Protein AF-0000000084380629 (afdb_homodimer)

Organism: NCBI:txid1548547

InterPro domains:
  IPR000182 GNAT domain [PF00583] (35-128)
  IPR000182 GNAT domain [PS51186] (1-141)
  IPR016181 Acyl-CoA N-acyltransferase [SSF55729] (16-131)

Nearest PDB structures (foldseek):
  2q4v-assembly1_A  TM=7.756E-01  e=1.262E-08  Homo sapiens
  2b3v-assembly1_A  TM=7.654E-01  e=5.056E-08  Homo sapiens
  2q4v-assembly1_B  TM=6.861E-01  e=2.609E-09  Homo sapiens
  2b3u-assembly1_A  TM=7.387E-01  e=6.930E-08  Homo sapiens
  7mx2-assembly1_A  TM=7.470E-01  e=1.147E-05  Homo sapiens

Structure (mmCIF, N/CA/C/O backbone):
data_AF-0000000084380629-model_v1
#
loop_
_entity.id
_entity.type
_entity.pdbx_description
1 polymer 'N-acetyltransferase domain-containing protein'
#
loop_
_atom_site.group_PDB
_atom_site.id
_atom_site.type_symbol
_atom_site.label_atom_id
_atom_site.label_alt_id
_atom_site.label_comp_id
_atom_site.label_asym_id
_atom_site.label_entity_id
_atom_site.label_seq_id
_atom_site.pdbx_PDB_ins_code
_atom_site.Cartn_x
_atom_site.Cartn_y
_atom_site.Cartn_z
_atom_site.occupancy
_atom_site.B_iso_or_equiv
_atom_site.auth_seq_id
_atom_site.auth_comp_id
_atom_site.auth_asym_id
_atom_site.auth_atom_id
_atom_site.pdbx_PDB_model_num
ATOM 1 N N . MET A 1 1 ? 6 28.078 -0.242 1 87.06 1 MET A N 1
ATOM 2 C CA . MET A 1 1 ? 5.723 27.172 0.87 1 87.06 1 MET A CA 1
ATOM 3 C C . MET A 1 1 ? 6.809 26.109 0.997 1 87.06 1 MET A C 1
ATOM 5 O O . MET A 1 1 ? 7.223 25.516 -0 1 87.06 1 MET A O 1
ATOM 9 N N . GLN A 1 2 ? 7.328 26.016 2.154 1 94.19 2 GLN A N 1
ATOM 10 C CA . GLN A 1 2 ? 8.453 25.094 2.32 1 94.19 2 GLN A CA 1
ATOM 11 C C . GLN A 1 2 ? 8 23.781 2.943 1 94.19 2 GLN A C 1
ATOM 13 O O . GLN A 1 2 ? 7.324 23.766 3.971 1 94.19 2 GLN A O 1
ATOM 18 N N . VAL A 1 3 ? 8.344 22.688 2.295 1 98 3 VAL A N 1
ATOM 19 C CA . VAL A 1 3 ? 8.078 21.344 2.824 1 98 3 VAL A CA 1
ATOM 20 C C . VAL A 1 3 ? 9.305 20.844 3.576 1 98 3 VAL A C 1
ATOM 22 O O . VAL A 1 3 ? 10.43 20.953 3.086 1 98 3 VAL A O 1
ATOM 25 N N . ARG A 1 4 ? 9.062 20.328 4.758 1 98 4 ARG A N 1
ATOM 26 C CA . ARG A 1 4 ? 10.133 19.766 5.57 1 98 4 ARG A CA 1
ATOM 27 C C . ARG A 1 4 ? 9.852 18.312 5.918 1 98 4 ARG A C 1
ATOM 29 O O . ARG A 1 4 ? 8.688 17.906 6.004 1 98 4 ARG A O 1
ATOM 36 N N . ILE A 1 5 ? 10.961 17.547 6.074 1 98.19 5 ILE A N 1
ATOM 37 C CA . ILE A 1 5 ? 10.836 16.188 6.586 1 98.19 5 ILE A CA 1
ATOM 38 C C . ILE A 1 5 ? 10.992 16.188 8.102 1 98.19 5 ILE A C 1
ATOM 40 O O . ILE A 1 5 ? 11.898 16.828 8.641 1 98.19 5 ILE A O 1
ATOM 44 N N . ALA A 1 6 ? 10.047 15.586 8.773 1 98.56 6 ALA A N 1
ATOM 45 C CA . ALA A 1 6 ? 10.164 15.469 10.227 1 98.56 6 ALA A CA 1
ATOM 46 C C . ALA A 1 6 ? 11.266 14.492 10.617 1 98.56 6 ALA A C 1
ATOM 48 O O . ALA A 1 6 ? 11.133 13.289 10.414 1 98.56 6 ALA A O 1
ATOM 49 N N . GLU A 1 7 ? 12.273 14.969 11.242 1 97.56 7 GLU A N 1
ATOM 50 C CA . GLU A 1 7 ? 13.422 14.133 11.57 1 97.56 7 GLU A CA 1
ATOM 51 C C . GLU A 1 7 ? 13.531 13.898 13.078 1 97.56 7 GLU A C 1
ATOM 53 O O . GLU A 1 7 ? 13.867 12.805 13.516 1 97.56 7 GLU A O 1
ATOM 58 N N . THR A 1 8 ? 13.227 14.938 13.82 1 98.06 8 THR A N 1
ATOM 59 C CA . THR A 1 8 ? 13.367 14.828 15.266 1 98.06 8 THR A CA 1
ATOM 60 C C . THR A 1 8 ? 12.055 14.398 15.906 1 98.06 8 THR A C 1
ATOM 62 O O . THR A 1 8 ? 10.984 14.547 15.305 1 98.06 8 THR A O 1
ATOM 65 N N . ASP A 1 9 ? 12.211 13.938 17.172 1 98.25 9 ASP A N 1
ATOM 66 C CA . ASP A 1 9 ? 11.008 13.578 17.906 1 98.25 9 ASP A CA 1
ATOM 67 C C . ASP A 1 9 ? 10.062 14.766 18.031 1 98.25 9 ASP A C 1
ATOM 69 O O . ASP A 1 9 ? 8.844 14.609 17.922 1 98.25 9 ASP A O 1
ATOM 73 N N . ALA A 1 10 ? 10.641 15.891 18.25 1 98.06 10 ALA A N 1
ATOM 74 C CA . ALA A 1 10 ? 9.844 17.109 18.391 1 98.06 10 ALA A CA 1
ATOM 75 C C . ALA A 1 10 ? 9.109 17.438 17.094 1 98.06 10 ALA A C 1
ATOM 77 O O . ALA A 1 10 ? 7.934 17.828 17.125 1 98.06 10 ALA A O 1
ATOM 78 N N . GLU A 1 11 ? 9.789 17.312 15.984 1 98.31 11 GLU A N 1
ATOM 79 C CA . GLU A 1 11 ? 9.172 17.578 14.695 1 98.31 11 GLU A CA 1
ATOM 80 C C . GLU A 1 11 ? 8.062 16.562 14.391 1 98.31 11 GLU A C 1
ATOM 82 O O . GLU A 1 11 ? 7.027 16.922 13.828 1 98.31 11 GLU A O 1
ATOM 87 N N . ILE A 1 12 ? 8.312 15.328 14.734 1 98.75 12 ILE A N 1
ATOM 88 C CA . ILE A 1 12 ? 7.301 14.289 14.562 1 98.75 12 ILE A CA 1
ATOM 89 C C . ILE A 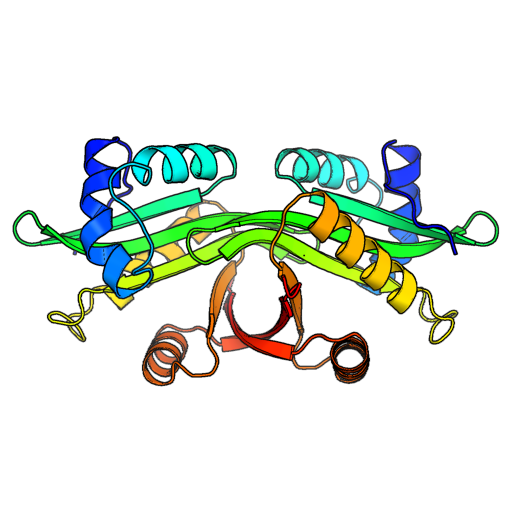1 12 ? 6.07 14.617 15.398 1 98.75 12 ILE A C 1
ATOM 91 O O . ILE A 1 12 ? 4.949 14.625 14.891 1 98.75 12 ILE A O 1
ATOM 95 N N . MET A 1 13 ? 6.27 14.945 16.656 1 98.62 13 MET A N 1
ATOM 96 C CA . MET A 1 13 ? 5.164 15.258 17.562 1 98.62 13 MET A CA 1
ATOM 97 C C . MET A 1 13 ? 4.375 16.453 17.062 1 98.62 13 MET A C 1
ATOM 99 O O . MET A 1 13 ? 3.148 16.5 17.188 1 98.62 13 MET A O 1
ATOM 103 N N . ALA A 1 14 ? 5.02 17.375 16.438 1 98.5 14 ALA A N 1
ATOM 104 C CA . ALA A 1 14 ? 4.383 18.609 15.961 1 98.5 14 ALA A CA 1
ATOM 105 C C . ALA A 1 14 ? 3.377 18.297 14.859 1 98.5 14 ALA A C 1
ATOM 107 O O . ALA A 1 14 ? 2.475 19.094 14.594 1 98.5 14 ALA A O 1
ATOM 108 N N . CYS A 1 15 ? 3.521 17.172 14.211 1 98.69 15 CYS A N 1
ATOM 109 C CA . CYS A 1 15 ? 2.641 16.797 13.109 1 98.69 15 CYS A CA 1
ATOM 110 C C . CYS A 1 15 ? 1.336 16.219 13.633 1 98.69 15 CYS A C 1
ATOM 112 O O . CYS A 1 15 ? 0.361 16.094 12.883 1 98.69 15 CYS A O 1
ATOM 114 N N . LEU A 1 16 ? 1.301 15.891 14.93 1 98.62 16 LEU A N 1
ATOM 115 C CA . LEU A 1 16 ? 0.212 15.094 15.477 1 98.62 16 LEU A CA 1
ATOM 116 C C . LEU A 1 16 ? -1.114 15.844 15.383 1 98.62 16 LEU A C 1
ATOM 118 O O . LEU A 1 16 ? -2.113 15.281 14.914 1 98.62 16 LEU A O 1
ATOM 122 N N . ASP A 1 17 ? -1.147 17.078 15.742 1 98 17 ASP A N 1
ATOM 123 C CA . ASP A 1 17 ? -2.398 17.828 15.789 1 98 17 ASP A CA 1
ATOM 124 C C . ASP A 1 17 ? -3.047 17.891 14.406 1 98 17 ASP A C 1
ATOM 126 O O . ASP A 1 17 ? -4.262 17.719 14.281 1 98 17 ASP A O 1
ATOM 130 N N . CYS A 1 18 ? -2.262 18.094 13.43 1 98.38 18 CYS A N 1
ATOM 131 C CA . CYS A 1 18 ? -2.787 18.141 12.07 1 98.38 18 CYS A CA 1
ATOM 132 C C . CYS A 1 18 ? -3.234 16.766 11.602 1 98.38 18 CYS A C 1
ATOM 134 O O . CYS A 1 18 ? -4.305 16.625 11.008 1 98.38 18 CYS A O 1
ATOM 136 N N . LEU A 1 19 ? -2.453 15.75 11.891 1 98.19 19 LEU A N 1
ATOM 137 C CA . LEU A 1 19 ? -2.762 14.383 11.477 1 98.19 19 LEU A CA 1
ATOM 138 C C . LEU A 1 19 ? -4.07 13.914 12.094 1 98.19 19 LEU A C 1
ATOM 140 O O . LEU A 1 19 ? -4.797 13.117 11.492 1 98.19 19 LEU A O 1
ATOM 144 N N . LYS A 1 20 ? -4.41 14.445 13.25 1 97.88 20 LYS A N 1
ATOM 145 C CA . LYS A 1 20 ? -5.59 14 13.984 1 97.88 20 LYS A CA 1
ATOM 146 C C . LYS A 1 20 ? -6.871 14.367 13.234 1 97.88 20 LYS A C 1
ATOM 148 O O . LYS A 1 20 ? -7.926 13.773 13.477 1 97.88 20 LYS A O 1
ATOM 153 N N . TYR A 1 21 ? -6.82 15.375 12.352 1 96 21 TYR A N 1
ATOM 154 C CA . TYR A 1 21 ? -7.98 15.672 11.516 1 96 21 TYR A CA 1
ATOM 155 C C . TYR A 1 21 ? -8.32 14.492 10.609 1 96 21 TYR A C 1
ATOM 157 O O . TYR A 1 21 ? -9.477 14.281 10.258 1 96 21 TYR A O 1
ATOM 165 N N . LEU A 1 22 ? -7.273 13.719 10.242 1 94.75 22 LEU A N 1
ATOM 166 C CA . LEU A 1 22 ? -7.422 12.57 9.367 1 94.75 22 LEU A CA 1
ATOM 167 C C . LEU A 1 22 ? -7.492 11.273 10.172 1 94.75 22 LEU A C 1
ATOM 169 O O . LEU A 1 22 ? -8.195 10.336 9.781 1 94.75 22 LEU A O 1
ATOM 173 N N . ARG A 1 23 ? -6.809 11.25 11.25 1 96.81 23 ARG A N 1
ATOM 174 C CA . ARG A 1 23 ? -6.664 10.094 12.133 1 96.81 23 ARG A CA 1
ATOM 175 C C . ARG A 1 23 ? -6.988 10.461 13.57 1 96.81 23 ARG A C 1
ATOM 177 O O . ARG A 1 23 ? -6.094 10.516 14.422 1 96.81 23 ARG A O 1
ATOM 184 N N . PRO A 1 24 ? -8.227 10.602 13.898 1 96.44 24 PRO A N 1
ATOM 185 C CA . PRO A 1 24 ? -8.609 11.109 15.219 1 96.44 24 PRO A CA 1
ATOM 186 C C . PRO A 1 24 ? -8.227 10.156 16.344 1 96.44 24 PRO A C 1
ATOM 188 O O . PRO A 1 24 ? -8.164 10.562 17.516 1 96.44 24 PRO A O 1
ATOM 191 N N . HIS A 1 25 ? -7.926 8.938 16.047 1 95.69 25 HIS A N 1
ATOM 192 C CA . HIS A 1 25 ? -7.668 7.93 17.078 1 95.69 25 HIS A CA 1
ATOM 193 C C . HIS A 1 25 ? -6.227 8.008 17.578 1 95.69 25 HIS A C 1
ATOM 195 O O . HIS A 1 25 ? -5.875 7.367 18.562 1 95.69 25 HIS A O 1
ATOM 201 N N . LEU A 1 26 ? -5.359 8.75 16.906 1 97.19 26 LEU A N 1
ATOM 202 C CA . LEU A 1 26 ? -3.959 8.828 17.297 1 97.19 26 LEU A CA 1
ATOM 203 C C . LEU A 1 26 ? -3.818 9.453 18.688 1 97.19 26 LEU A C 1
ATOM 205 O O . LEU A 1 26 ? -4.535 10.398 19.016 1 97.19 26 LEU A O 1
ATOM 209 N N . GLU A 1 27 ? -2.906 8.922 19.453 1 96.75 27 GLU A N 1
ATOM 210 C CA . GLU A 1 27 ? -2.666 9.383 20.812 1 96.75 27 GLU A CA 1
ATOM 211 C C . GLU A 1 27 ? -1.251 9.93 20.969 1 96.75 27 GLU A C 1
ATOM 213 O O . GLU A 1 27 ? -0.285 9.305 20.516 1 96.75 27 GLU A O 1
ATOM 218 N N . ALA A 1 28 ? -1.162 11.023 21.703 1 97.44 28 ALA A N 1
ATOM 219 C CA . ALA A 1 28 ? 0.115 11.703 21.906 1 97.44 28 ALA A CA 1
ATOM 220 C C . ALA A 1 28 ? 1.122 10.789 22.594 1 97.44 28 ALA A C 1
ATOM 222 O O . ALA A 1 28 ? 2.307 10.797 22.25 1 97.44 28 ALA A O 1
ATOM 223 N N . GLU A 1 29 ? 0.698 9.984 23.422 1 97.69 29 GLU A N 1
ATOM 224 C CA . GLU A 1 29 ? 1.556 9.164 24.266 1 97.69 29 GLU A CA 1
ATOM 225 C C . GLU A 1 29 ? 2.326 8.141 23.453 1 97.69 29 GLU A C 1
ATOM 227 O O . GLU A 1 29 ? 3.449 7.77 23.797 1 97.69 29 GLU A O 1
ATOM 232 N N . THR A 1 30 ? 1.805 7.73 22.344 1 97.25 30 THR A N 1
ATOM 233 C CA . THR A 1 30 ? 2.416 6.633 21.594 1 97.25 30 THR A CA 1
ATOM 234 C C . THR A 1 30 ? 2.824 7.086 20.203 1 97.25 30 THR A C 1
ATOM 236 O O . THR A 1 30 ? 3.51 6.355 19.469 1 97.25 30 THR A O 1
ATOM 239 N N . PHE A 1 31 ? 2.523 8.289 19.844 1 98.19 31 PHE A N 1
ATOM 240 C CA . PHE A 1 31 ? 2.613 8.75 18.469 1 98.19 31 PHE A CA 1
ATOM 241 C C . PHE A 1 31 ? 4.055 8.719 17.984 1 98.19 31 PHE A C 1
ATOM 243 O O . PHE A 1 31 ? 4.355 8.102 16.953 1 98.19 31 PHE A O 1
ATOM 250 N N . VAL A 1 32 ? 4.93 9.289 18.672 1 98.56 32 VAL A N 1
ATOM 251 C CA . VAL A 1 32 ? 6.32 9.391 18.25 1 98.56 32 VAL A CA 1
ATOM 252 C C . VAL A 1 32 ? 6.926 7.992 18.141 1 98.56 32 VAL A C 1
ATOM 254 O O . VAL A 1 32 ? 7.586 7.672 17.141 1 98.56 32 VAL A O 1
ATOM 257 N N . GLU A 1 33 ? 6.684 7.195 19.094 1 97.62 33 GLU A N 1
ATOM 258 C CA . GLU A 1 33 ? 7.184 5.824 19.062 1 97.62 33 GLU A CA 1
ATOM 259 C C . GLU A 1 33 ? 6.66 5.066 17.844 1 97.62 33 GLU A C 1
ATOM 261 O O . GLU A 1 33 ? 7.41 4.336 17.188 1 97.62 33 GLU A O 1
ATOM 266 N N . THR A 1 34 ? 5.402 5.223 17.609 1 96.94 34 THR A N 1
ATOM 267 C CA . THR A 1 34 ? 4.773 4.566 16.469 1 96.94 34 THR A CA 1
ATOM 268 C C . THR A 1 34 ? 5.43 5.008 15.156 1 96.94 34 THR A C 1
ATOM 270 O O . THR A 1 34 ? 5.793 4.172 14.328 1 96.94 34 THR A O 1
ATOM 273 N N . VAL A 1 35 ? 5.648 6.277 14.977 1 97.94 35 VAL A N 1
ATOM 274 C CA . VAL A 1 35 ? 6.238 6.82 13.758 1 97.94 35 VAL A CA 1
ATOM 275 C C . VAL A 1 35 ? 7.68 6.336 13.617 1 97.94 35 VAL A C 1
ATOM 277 O O . VAL A 1 35 ? 8.102 5.941 12.531 1 97.94 35 VAL A O 1
ATOM 280 N N . ARG A 1 36 ? 8.375 6.297 14.719 1 97.62 36 ARG A N 1
ATOM 281 C CA . ARG A 1 36 ? 9.75 5.824 14.688 1 97.62 36 ARG A CA 1
ATOM 282 C C . ARG A 1 36 ? 9.82 4.363 14.25 1 97.62 36 ARG A C 1
ATOM 284 O O . ARG A 1 36 ? 10.68 3.99 13.445 1 97.62 36 ARG A O 1
ATOM 291 N N . GLU A 1 37 ? 8.961 3.635 14.727 1 94.75 37 GLU A N 1
ATOM 292 C CA . GLU A 1 37 ? 8.898 2.236 14.32 1 94.75 37 GLU A CA 1
ATOM 293 C C . GLU A 1 37 ? 8.594 2.113 12.828 1 94.75 37 GLU A C 1
ATOM 295 O O . GLU A 1 37 ? 9.219 1.312 12.125 1 94.75 37 GLU A O 1
ATOM 300 N N . MET A 1 38 ? 7.68 2.887 12.43 1 94.94 38 MET A N 1
ATOM 301 C CA . MET A 1 38 ? 7.277 2.854 11.031 1 94.94 38 MET A CA 1
ATOM 302 C C . MET A 1 38 ? 8.414 3.33 10.125 1 94.94 38 MET A C 1
ATOM 304 O O . MET A 1 38 ? 8.531 2.883 8.984 1 94.94 38 MET A O 1
ATOM 308 N N . GLU A 1 39 ? 9.227 4.215 10.617 1 94.88 39 GLU A N 1
ATOM 309 C CA . GLU A 1 39 ? 10.383 4.688 9.859 1 94.88 39 GLU A CA 1
ATOM 310 C C . GLU A 1 39 ? 11.32 3.541 9.508 1 94.88 39 GLU A C 1
ATOM 312 O O . GLU A 1 39 ? 11.945 3.545 8.445 1 94.88 39 GLU A O 1
ATOM 317 N N . GLY A 1 40 ? 11.344 2.598 10.406 1 89.38 40 GLY A N 1
ATOM 318 C CA . GLY A 1 40 ? 12.156 1.421 10.148 1 89.38 40 GLY A CA 1
ATOM 319 C C . GLY A 1 40 ? 11.695 0.627 8.945 1 89.38 40 GLY A C 1
ATOM 320 O O . GLY A 1 40 ? 12.453 -0.176 8.398 1 89.38 40 GLY A O 1
ATOM 321 N N . ASN A 1 41 ? 10.492 0.918 8.5 1 88.19 41 ASN A N 1
ATOM 322 C CA . ASN A 1 41 ? 9.938 0.239 7.336 1 88.19 41 ASN A CA 1
ATOM 323 C C . ASN A 1 41 ? 9.68 1.213 6.191 1 88.19 41 ASN A C 1
ATOM 325 O O . ASN A 1 41 ? 8.773 1.003 5.383 1 88.19 41 ASN A O 1
ATOM 329 N N . GLY A 1 42 ? 10.398 2.352 6.289 1 90.56 42 GLY A N 1
ATOM 330 C CA . GLY A 1 42 ? 10.438 3.25 5.145 1 90.56 42 GLY A CA 1
ATOM 331 C C . GLY A 1 42 ? 9.438 4.387 5.246 1 90.56 42 GLY A C 1
ATOM 332 O O . GLY A 1 42 ? 9.305 5.188 4.32 1 90.56 42 GLY A O 1
ATOM 333 N N . PHE A 1 43 ? 8.703 4.488 6.328 1 95.62 43 PHE A N 1
ATOM 334 C CA . PHE A 1 43 ? 7.699 5.531 6.516 1 95.62 43 PHE A CA 1
ATOM 335 C C . PHE A 1 43 ? 8.352 6.836 6.949 1 95.62 43 PHE A C 1
ATOM 337 O O . PHE A 1 43 ? 9.32 6.828 7.719 1 95.62 43 PHE A O 1
ATOM 344 N N . ASN A 1 44 ? 7.855 7.926 6.402 1 97.75 44 ASN A N 1
ATOM 345 C CA . ASN A 1 44 ? 8.305 9.266 6.777 1 97.75 44 ASN A CA 1
ATOM 346 C C . ASN A 1 44 ? 7.148 10.258 6.781 1 97.75 44 ASN A C 1
ATOM 348 O O . ASN A 1 44 ? 6.086 9.992 6.215 1 97.75 44 ASN A O 1
ATOM 352 N N . LEU A 1 45 ? 7.414 11.375 7.527 1 98.69 45 LEU A N 1
ATOM 353 C CA . LEU A 1 45 ? 6.461 12.477 7.539 1 98.69 45 LEU A CA 1
ATOM 354 C C . LEU A 1 45 ? 7.059 13.719 6.898 1 98.69 45 LEU A C 1
ATOM 356 O O . LEU A 1 45 ? 8.172 14.125 7.238 1 98.69 45 LEU A O 1
ATOM 360 N N . ALA A 1 46 ? 6.395 14.273 5.945 1 98.69 46 ALA A N 1
ATOM 361 C CA . ALA A 1 46 ? 6.66 15.609 5.414 1 98.69 46 ALA A CA 1
ATOM 362 C C . ALA A 1 46 ? 5.578 16.594 5.848 1 98.69 46 ALA A C 1
ATOM 364 O O . ALA A 1 46 ? 4.402 16.234 5.93 1 98.69 46 ALA A O 1
ATOM 365 N N . TYR A 1 47 ? 6.008 17.812 6.176 1 98.69 47 TYR A N 1
ATOM 366 C CA . TYR A 1 47 ? 5.012 18.734 6.707 1 98.69 47 TYR A CA 1
ATOM 367 C C . TYR A 1 47 ? 5.309 20.156 6.281 1 98.69 47 TYR A C 1
ATOM 369 O O . TYR A 1 47 ? 6.398 20.453 5.785 1 98.69 47 TYR A O 1
ATOM 377 N N . ILE A 1 48 ? 4.301 21 6.309 1 98.38 48 ILE A N 1
ATOM 378 C CA . ILE A 1 48 ? 4.371 22.453 6.113 1 98.38 48 ILE A CA 1
ATOM 379 C C . ILE A 1 48 ? 3.967 23.156 7.402 1 98.38 48 ILE A C 1
ATOM 381 O O . ILE A 1 48 ? 2.949 22.828 8.016 1 98.38 48 ILE A O 1
ATOM 385 N N . GLU A 1 49 ? 4.793 24.047 7.785 1 97.12 49 GLU A N 1
ATOM 386 C CA . GLU A 1 49 ? 4.555 24.828 8.992 1 97.12 49 GLU A CA 1
ATOM 387 C C . GLU A 1 49 ? 4.289 26.297 8.656 1 97.12 49 GLU A C 1
ATOM 389 O O . GLU A 1 49 ? 4.957 26.875 7.789 1 97.12 49 GLU A O 1
ATOM 394 N N . GLU A 1 50 ? 3.236 26.812 9.219 1 94.56 50 GLU A N 1
ATOM 395 C CA . GLU A 1 50 ? 2.92 28.234 9.188 1 94.56 50 GLU A CA 1
ATOM 396 C C . GLU A 1 50 ? 2.695 28.781 10.594 1 94.56 50 GLU A C 1
ATOM 398 O O . GLU A 1 50 ? 1.911 28.219 11.367 1 94.56 50 GLU A O 1
ATOM 403 N N . ASN A 1 51 ? 3.369 29.969 1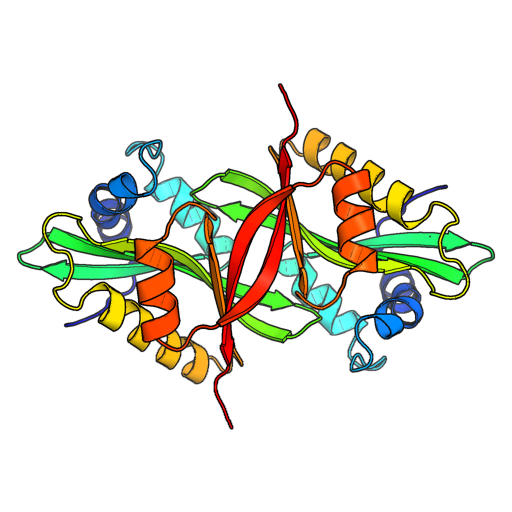0.906 1 92 51 ASN A N 1
ATOM 404 C CA . ASN A 1 51 ? 3.23 30.609 12.211 1 92 51 ASN A CA 1
ATOM 405 C C . ASN A 1 51 ? 3.457 29.609 13.344 1 92 51 ASN A C 1
ATOM 407 O O . ASN A 1 51 ? 2.645 29.516 14.266 1 92 51 ASN A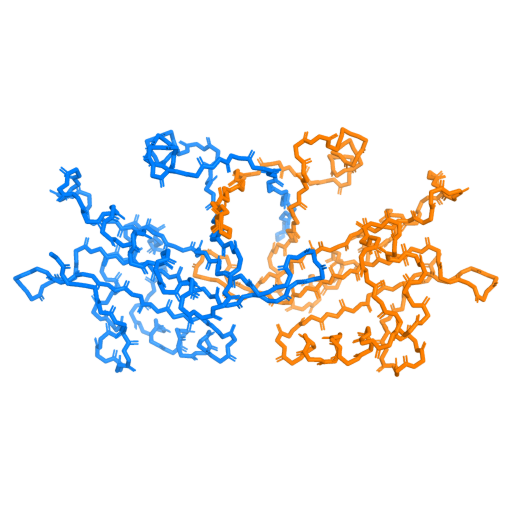 O 1
ATOM 411 N N . ARG A 1 52 ? 4.426 28.719 13.203 1 92.5 52 ARG A N 1
ATOM 412 C CA . ARG A 1 52 ? 4.926 27.781 14.203 1 92.5 52 ARG A CA 1
ATOM 413 C C . ARG A 1 52 ? 3.924 26.656 14.453 1 92.5 52 ARG A C 1
ATOM 415 O O . ARG A 1 52 ? 3.953 26.016 15.5 1 92.5 52 ARG A O 1
ATOM 422 N N . LYS A 1 53 ? 3.047 26.562 13.547 1 95.88 53 LYS A N 1
ATOM 423 C CA . LYS A 1 53 ? 2.074 25.469 13.609 1 95.88 53 LYS A CA 1
ATOM 424 C C . LYS A 1 53 ? 2.098 24.641 12.328 1 95.88 53 LYS A C 1
ATOM 426 O O . LYS A 1 53 ? 2.121 25.188 11.227 1 95.88 53 LYS A O 1
ATOM 431 N N . VAL A 1 54 ? 2.129 23.344 12.5 1 98 54 VAL A N 1
ATOM 432 C CA . VAL A 1 54 ? 2.02 22.469 11.344 1 98 54 VAL A CA 1
ATOM 433 C C . VAL A 1 54 ? 0.606 22.547 10.766 1 98 54 VAL A C 1
ATOM 435 O O . VAL A 1 54 ? -0.371 22.297 11.477 1 98 54 VAL A O 1
ATOM 438 N N . VAL A 1 55 ? 0.524 22.844 9.461 1 97.88 55 VAL A N 1
ATOM 439 C CA . VAL A 1 55 ? -0.792 23.125 8.891 1 97.88 55 VAL A CA 1
ATOM 440 C C . VAL A 1 55 ? -1.124 22.062 7.84 1 97.88 55 VAL A C 1
ATOM 442 O O . VAL A 1 55 ? -2.275 21.938 7.418 1 97.88 55 VAL A O 1
ATOM 445 N N . ALA A 1 56 ? -0.144 21.297 7.379 1 98.44 56 ALA A N 1
ATOM 446 C CA . ALA A 1 56 ? -0.327 20.203 6.43 1 98.44 56 ALA A CA 1
ATOM 447 C C . ALA A 1 56 ? 0.724 19.125 6.641 1 98.44 56 ALA A C 1
ATOM 449 O O . ALA A 1 56 ? 1.878 19.422 6.957 1 98.44 56 ALA A O 1
ATOM 450 N N . VAL A 1 57 ? 0.316 17.875 6.457 1 98.62 57 VAL A N 1
ATOM 451 C CA . VAL A 1 57 ? 1.203 16.75 6.688 1 98.62 57 VAL A CA 1
ATOM 452 C C . VAL A 1 57 ? 0.955 15.672 5.629 1 98.62 57 VAL A C 1
ATOM 454 O O . VAL A 1 57 ? -0.192 15.406 5.266 1 98.62 57 VAL A O 1
ATOM 457 N N . ALA A 1 58 ? 2.037 15.078 5.137 1 98.56 58 ALA A N 1
ATOM 458 C CA . ALA A 1 58 ? 1.993 13.867 4.32 1 98.56 58 ALA A CA 1
ATOM 459 C C . ALA A 1 58 ? 2.805 12.742 4.961 1 98.56 58 ALA A C 1
ATOM 461 O O . ALA A 1 58 ? 3.982 12.93 5.281 1 98.56 58 ALA A O 1
ATOM 462 N N . GLY A 1 59 ? 2.17 11.68 5.285 1 98.5 59 GLY A N 1
ATOM 463 C CA . GLY A 1 59 ? 2.867 10.438 5.559 1 98.5 59 GLY A CA 1
ATOM 464 C C . GLY A 1 59 ? 3.102 9.594 4.316 1 98.5 59 GLY A C 1
ATOM 465 O O . GLY A 1 59 ? 2.174 9.344 3.547 1 98.5 59 GLY A O 1
ATOM 466 N N . TYR A 1 60 ? 4.34 9.211 4.109 1 97.69 60 TYR A N 1
ATOM 467 C CA . TYR A 1 60 ? 4.668 8.484 2.889 1 97.69 60 TYR A CA 1
ATOM 468 C C . TYR A 1 60 ? 5.723 7.418 3.152 1 97.69 60 TYR A C 1
ATOM 470 O O . TYR A 1 60 ? 6.434 7.477 4.156 1 97.69 60 TYR A O 1
ATOM 478 N N . ARG A 1 61 ? 5.746 6.449 2.221 1 95.56 61 ARG A N 1
ATOM 479 C CA . ARG A 1 61 ? 6.746 5.395 2.367 1 95.56 61 ARG A CA 1
ATOM 480 C C . ARG A 1 61 ? 7.289 4.965 1.009 1 95.56 61 ARG A C 1
ATOM 482 O O . ARG A 1 61 ? 6.613 5.113 -0.012 1 95.56 61 ARG A O 1
ATOM 489 N N . PHE A 1 62 ? 8.523 4.434 1.062 1 92.5 62 PHE A N 1
ATOM 490 C CA . PHE A 1 62 ? 9.109 3.746 -0.082 1 92.5 62 PHE A CA 1
ATOM 491 C C . PHE A 1 62 ? 8.578 2.324 -0.193 1 92.5 62 PHE A C 1
ATOM 493 O O . PHE A 1 62 ? 8.531 1.593 0.798 1 92.5 62 PHE A O 1
ATOM 500 N N . MET A 1 63 ? 8.148 2.025 -1.356 1 91 63 MET A N 1
ATOM 501 C CA . MET A 1 63 ? 7.691 0.663 -1.612 1 91 63 MET A CA 1
ATOM 502 C C . MET A 1 63 ? 8.375 0.084 -2.848 1 91 63 MET A C 1
ATOM 504 O O . MET A 1 63 ? 8.508 0.768 -3.863 1 91 63 MET A O 1
ATOM 508 N N . HIS A 1 64 ? 8.891 -1.122 -2.725 1 92.56 64 HIS A N 1
ATOM 509 C CA . HIS A 1 64 ? 9.43 -1.885 -3.844 1 92.56 64 HIS A CA 1
ATOM 510 C C . HIS A 1 64 ? 8.555 -3.088 -4.164 1 92.56 64 HIS A C 1
ATOM 512 O O . HIS A 1 64 ? 8.391 -3.986 -3.334 1 92.56 64 HIS A O 1
ATOM 518 N N . THR A 1 65 ? 7.977 -3.068 -5.324 1 94 65 THR A N 1
ATOM 519 C CA . THR A 1 65 ? 7.062 -4.141 -5.703 1 94 65 THR A CA 1
ATOM 520 C C . THR A 1 65 ? 7.539 -4.836 -6.973 1 94 65 THR A C 1
ATOM 522 O O . THR A 1 65 ? 8.32 -4.273 -7.738 1 94 65 THR A O 1
ATOM 525 N N . LEU A 1 66 ? 7.062 -6.023 -7.203 1 94.44 66 LEU A N 1
ATOM 526 C CA . LEU A 1 66 ? 7.359 -6.73 -8.438 1 94.44 66 LEU A CA 1
ATOM 527 C C . LEU A 1 66 ? 6.66 -6.074 -9.625 1 94.44 66 LEU A C 1
ATOM 529 O O . LEU A 1 66 ? 7.09 -6.23 -10.773 1 94.44 66 LEU A O 1
ATOM 533 N N . PHE A 1 67 ? 5.652 -5.328 -9.367 1 90.38 67 PHE A N 1
ATOM 534 C CA . PHE A 1 67 ? 4.855 -4.676 -10.398 1 90.38 67 PHE A CA 1
ATOM 535 C C . PHE A 1 67 ? 5.566 -3.436 -10.922 1 90.38 67 PHE A C 1
ATOM 537 O O . PHE A 1 67 ? 5.805 -3.314 -12.133 1 90.38 67 PHE A O 1
ATOM 544 N N . ALA A 1 68 ? 6.082 -2.568 -10.062 1 87.5 68 ALA A N 1
ATOM 545 C CA . ALA A 1 68 ? 6.457 -1.227 -10.508 1 87.5 68 ALA A CA 1
ATOM 546 C C . ALA A 1 68 ? 7.875 -0.879 -10.055 1 87.5 68 ALA A C 1
ATOM 548 O O . ALA A 1 68 ? 8.391 0.191 -10.383 1 87.5 68 ALA A O 1
ATOM 549 N N . GLY A 1 69 ? 8.484 -1.848 -9.344 1 90.75 69 GLY A N 1
ATOM 550 C CA . GLY A 1 69 ? 9.773 -1.484 -8.766 1 90.75 69 GLY A CA 1
ATOM 551 C C . GLY A 1 69 ? 9.648 -0.474 -7.637 1 90.75 69 GLY A C 1
ATOM 552 O O . GLY A 1 69 ? 8.797 -0.619 -6.754 1 90.75 69 GLY A O 1
ATOM 553 N N . ASP A 1 70 ? 10.523 0.549 -7.613 1 91.19 70 ASP A N 1
ATOM 554 C CA . ASP A 1 70 ? 10.555 1.54 -6.539 1 91.19 70 ASP A CA 1
ATOM 555 C C . ASP A 1 70 ? 9.477 2.6 -6.742 1 91.19 70 ASP A C 1
ATOM 557 O O . ASP A 1 70 ? 9.398 3.229 -7.801 1 91.19 70 ASP A O 1
ATOM 561 N N . THR A 1 71 ? 8.695 2.779 -5.742 1 92.69 71 THR A N 1
ATOM 562 C CA . THR A 1 71 ? 7.633 3.783 -5.766 1 92.69 71 THR A CA 1
ATOM 563 C C . THR A 1 71 ? 7.516 4.48 -4.414 1 92.69 71 THR A C 1
ATOM 565 O O . THR A 1 71 ? 8.109 4.035 -3.428 1 92.69 71 THR A O 1
ATOM 568 N N . ILE A 1 72 ? 6.863 5.617 -4.488 1 95.06 72 ILE A N 1
ATOM 569 C CA . ILE A 1 72 ? 6.457 6.266 -3.246 1 95.06 72 ILE A CA 1
ATOM 570 C C . ILE A 1 72 ? 4.953 6.09 -3.039 1 95.06 72 ILE A C 1
ATOM 572 O O . ILE A 1 72 ? 4.164 6.305 -3.961 1 95.06 72 ILE A O 1
ATOM 576 N N . TYR A 1 73 ? 4.633 5.613 -1.906 1 95.62 73 TYR A N 1
ATOM 577 C CA . TYR A 1 73 ? 3.246 5.445 -1.493 1 95.62 73 TYR A CA 1
ATOM 578 C C . TYR A 1 73 ? 2.875 6.445 -0.406 1 95.62 73 TYR A C 1
ATOM 580 O O . TYR A 1 73 ? 3.512 6.492 0.649 1 95.62 73 TYR A O 1
ATOM 588 N N . VAL A 1 74 ? 1.868 7.242 -0.708 1 96.88 74 VAL A N 1
ATOM 589 C CA . VAL A 1 74 ? 1.399 8.219 0.266 1 96.88 74 VAL A CA 1
ATOM 590 C C . VAL A 1 74 ? 0.296 7.609 1.126 1 96.88 74 VAL A C 1
ATOM 592 O O . VAL A 1 74 ? -0.801 7.332 0.634 1 96.88 74 VAL A O 1
ATOM 595 N N . ASP A 1 75 ? 0.546 7.449 2.389 1 96 75 ASP A N 1
ATOM 596 C CA . ASP A 1 75 ? -0.382 6.855 3.346 1 96 75 ASP A CA 1
ATOM 597 C C . ASP A 1 75 ? -1.414 7.879 3.818 1 96 75 ASP A C 1
ATOM 599 O O . ASP A 1 75 ? -2.568 7.531 4.074 1 96 75 ASP A O 1
ATOM 603 N N . ASP A 1 76 ? -0.922 9.039 4.051 1 96.88 76 ASP A N 1
ATOM 604 C CA . ASP A 1 76 ? -1.707 10.117 4.641 1 96.88 76 ASP A CA 1
ATOM 605 C C . ASP A 1 76 ? -1.423 11.453 3.949 1 96.88 76 ASP A C 1
ATOM 607 O O . ASP A 1 76 ? -0.275 11.75 3.613 1 96.88 76 ASP A O 1
ATOM 611 N N . LEU A 1 77 ? -2.441 12.188 3.707 1 97.12 77 LEU A N 1
ATOM 612 C CA . LEU A 1 77 ? -2.363 13.562 3.209 1 97.12 77 LEU A CA 1
ATOM 613 C C . LEU A 1 77 ? -3.484 14.414 3.791 1 97.12 77 LEU A C 1
ATOM 615 O O . LEU A 1 77 ? -4.66 14.188 3.498 1 97.12 77 LEU A O 1
ATOM 619 N N . VAL A 1 78 ? -3.066 15.375 4.637 1 96.88 78 VAL A N 1
ATOM 620 C CA . VAL A 1 78 ? -4.09 16.125 5.352 1 96.88 78 VAL A CA 1
ATOM 621 C C . VAL A 1 78 ? -3.639 17.578 5.531 1 96.88 78 VAL A C 1
ATOM 623 O O . VAL A 1 78 ? -2.455 17.844 5.766 1 96.88 78 VAL A O 1
ATOM 626 N N . THR A 1 79 ? -4.496 18.438 5.301 1 96.25 79 THR A N 1
ATOM 627 C CA . THR A 1 79 ? -4.344 19.859 5.598 1 96.25 79 THR A CA 1
ATOM 628 C C . THR A 1 79 ? -5.348 20.312 6.656 1 96.25 79 THR A C 1
ATOM 630 O O . THR A 1 79 ? -6.492 19.844 6.668 1 96.25 79 THR A O 1
ATOM 633 N N . ASP A 1 80 ? -4.895 21.156 7.551 1 96 80 ASP A N 1
ATOM 634 C CA . ASP A 1 80 ? -5.836 21.797 8.469 1 96 80 ASP A CA 1
ATOM 635 C C . ASP A 1 80 ? -7.082 22.266 7.73 1 96 80 ASP A C 1
ATOM 637 O O . ASP A 1 80 ? -6.992 23.094 6.809 1 96 80 ASP A O 1
ATOM 641 N N . PRO A 1 81 ? -8.211 21.766 8.188 1 93.56 81 PRO A N 1
ATOM 642 C CA . PRO A 1 81 ? -9.43 22.094 7.445 1 93.56 81 PRO A CA 1
ATOM 643 C C . PRO A 1 81 ? -9.727 23.594 7.441 1 93.56 81 PRO A C 1
ATOM 645 O O . PRO A 1 81 ? -10.375 24.094 6.52 1 93.56 81 PRO A O 1
ATOM 648 N N . SER A 1 82 ? -9.297 24.297 8.414 1 93.5 82 SER A N 1
ATOM 649 C CA . SER A 1 82 ? -9.539 25.734 8.492 1 93.5 82 SER A CA 1
ATOM 650 C C . SER A 1 82 ? -8.641 26.5 7.516 1 93.5 82 SER A C 1
ATOM 652 O O . SER A 1 82 ? -8.859 27.688 7.27 1 93.5 82 SER A O 1
ATOM 654 N N . LEU A 1 83 ? -7.727 25.828 6.883 1 90.69 83 LEU A N 1
ATOM 655 C CA . LEU A 1 83 ? -6.762 26.453 5.984 1 90.69 83 LEU A CA 1
ATOM 656 C C . LEU A 1 83 ? -6.785 25.797 4.613 1 90.69 83 LEU A C 1
ATOM 658 O O . LEU A 1 83 ? -5.793 25.828 3.883 1 90.69 83 LEU A O 1
ATOM 662 N N . ARG A 1 84 ? -7.848 25.25 4.336 1 82.25 84 ARG A N 1
ATOM 663 C CA . ARG A 1 84 ? -7.957 24.562 3.059 1 82.25 84 ARG A CA 1
ATOM 664 C C . ARG A 1 84 ? -8.055 25.547 1.901 1 82.25 84 ARG A C 1
ATOM 666 O O . ARG A 1 84 ? -8.305 26.734 2.111 1 82.25 84 ARG A O 1
ATOM 673 N N . SER A 1 85 ? -7.715 25 0.717 1 83.94 85 SER A N 1
ATOM 674 C CA . SER A 1 85 ? -7.777 25.734 -0.542 1 83.94 85 SER A CA 1
ATOM 675 C C . SER A 1 85 ? -6.773 26.875 -0.564 1 83.94 85 SER A C 1
ATOM 677 O O . SER A 1 85 ? -7.039 27.938 -1.146 1 83.94 85 SER A O 1
ATOM 679 N N . ARG A 1 86 ? -5.684 26.688 0.231 1 89.62 86 ARG A N 1
ATOM 680 C CA . ARG A 1 86 ? -4.605 27.672 0.245 1 89.62 86 ARG A CA 1
ATOM 681 C C . ARG A 1 86 ? -3.373 27.141 -0.479 1 89.62 86 ARG A C 1
ATOM 683 O O . ARG A 1 86 ? -2.322 27.797 -0.481 1 89.62 86 ARG A O 1
ATOM 690 N N . GLY A 1 87 ? -3.449 25.953 -0.997 1 93.44 87 GLY A N 1
ATOM 691 C CA . GLY A 1 87 ? -2.387 25.422 -1.829 1 93.44 87 GLY A CA 1
ATOM 692 C C . GLY A 1 87 ? -1.446 24.5 -1.075 1 93.44 87 GLY A C 1
ATOM 693 O O . GLY A 1 87 ? -0.466 24 -1.639 1 93.44 87 GLY A O 1
ATOM 694 N N . TYR A 1 88 ? -1.675 24.219 0.178 1 95.06 88 TYR A N 1
ATOM 695 C CA . TYR A 1 88 ? -0.778 23.406 0.982 1 95.06 88 TYR A CA 1
ATOM 696 C C . TYR A 1 88 ? -0.741 21.969 0.464 1 95.06 88 TYR A C 1
ATOM 698 O O . TYR A 1 88 ? 0.332 21.375 0.344 1 95.06 88 TYR A O 1
ATOM 706 N N . GLY A 1 89 ? -1.938 21.438 0.164 1 94.88 89 GLY A N 1
ATOM 707 C CA . GLY A 1 89 ? -1.994 20.094 -0.406 1 94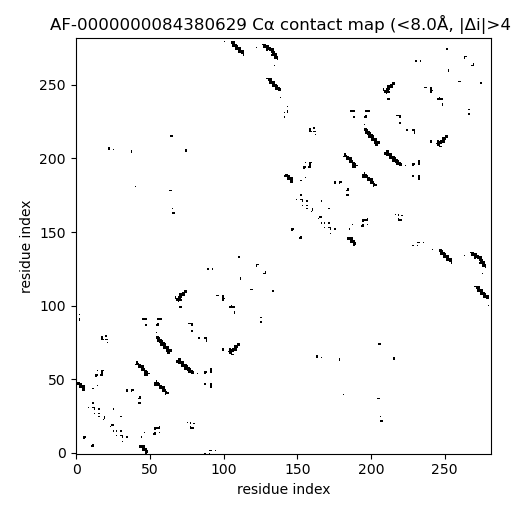.88 89 GLY A CA 1
ATOM 708 C C . GLY A 1 89 ? -1.226 19.969 -1.708 1 94.88 89 GLY A C 1
ATOM 709 O O . GLY A 1 89 ? -0.467 19.016 -1.898 1 94.88 89 GLY A O 1
ATOM 710 N N . GLN A 1 90 ? -1.419 20.953 -2.521 1 94.38 90 GLN A N 1
ATOM 711 C CA . GLN A 1 90 ? -0.725 20.984 -3.805 1 94.38 90 GLN A CA 1
ATOM 712 C C . GLN A 1 90 ? 0.788 21.047 -3.611 1 94.38 90 GLN A C 1
ATOM 714 O O . GLN A 1 90 ? 1.543 20.391 -4.328 1 94.38 90 GLN A O 1
ATOM 719 N N . ALA A 1 91 ? 1.175 21.812 -2.691 1 96.19 91 ALA A N 1
ATOM 720 C CA . ALA A 1 91 ? 2.6 21.969 -2.406 1 96.19 91 ALA A CA 1
ATOM 721 C C . ALA A 1 91 ? 3.201 20.641 -1.925 1 96.19 91 ALA A C 1
ATOM 723 O O . ALA A 1 91 ? 4.305 20.281 -2.328 1 96.19 91 ALA A O 1
ATOM 724 N N . LEU A 1 92 ? 2.523 19.938 -1.049 1 97 92 LEU A N 1
ATOM 725 C CA . LEU A 1 92 ? 2.992 18.641 -0.557 1 97 92 LEU A CA 1
ATOM 726 C C . LEU A 1 92 ? 3.094 17.625 -1.694 1 97 92 LEU A C 1
ATOM 728 O O . LEU A 1 92 ? 4.098 16.922 -1.815 1 97 92 LEU A O 1
ATOM 732 N N . VAL A 1 93 ? 2.088 17.578 -2.543 1 96.25 93 VAL A N 1
ATOM 733 C CA . VAL A 1 93 ? 2.064 16.625 -3.65 1 96.25 93 VAL A CA 1
ATOM 734 C C . VAL A 1 93 ? 3.199 16.938 -4.625 1 96.25 93 VAL A C 1
ATOM 736 O O . VAL A 1 93 ? 3.9 16.031 -5.082 1 96.25 93 VAL A O 1
ATOM 739 N N . ALA A 1 94 ? 3.381 18.203 -4.945 1 95.5 94 ALA A N 1
ATOM 740 C CA . ALA A 1 94 ? 4.465 18.625 -5.836 1 95.5 94 ALA A CA 1
ATOM 741 C C . ALA A 1 94 ? 5.824 18.219 -5.262 1 95.5 94 ALA A C 1
ATOM 743 O O . ALA A 1 94 ? 6.691 17.719 -5.988 1 95.5 94 ALA A O 1
ATOM 744 N N . TRP A 1 95 ? 5.984 18.453 -4.031 1 97.12 95 TRP A N 1
ATOM 745 C CA . TRP A 1 95 ? 7.23 18.078 -3.375 1 97.12 95 TRP A CA 1
ATOM 746 C C . TRP A 1 95 ? 7.445 16.562 -3.428 1 97.12 95 TRP A C 1
ATOM 748 O O . TRP A 1 95 ? 8.547 16.109 -3.734 1 97.12 95 TRP A O 1
ATOM 758 N N . LEU A 1 96 ? 6.426 15.797 -3.109 1 96.94 96 LEU A N 1
ATOM 759 C CA . LEU A 1 96 ? 6.508 14.336 -3.131 1 96.94 96 LEU A CA 1
ATOM 760 C C . LEU A 1 96 ? 6.855 13.836 -4.527 1 96.94 96 LEU A C 1
ATOM 762 O O . LEU A 1 96 ? 7.625 12.883 -4.676 1 96.94 96 LEU A O 1
ATOM 766 N N . ARG A 1 97 ? 6.234 14.461 -5.504 1 95.06 97 ARG A N 1
ATOM 767 C CA . ARG A 1 97 ? 6.527 14.094 -6.887 1 95.06 97 ARG A CA 1
ATOM 768 C C . ARG A 1 97 ? 8.008 14.281 -7.199 1 95.06 97 ARG A C 1
ATOM 770 O O . ARG A 1 97 ? 8.664 13.375 -7.711 1 95.06 97 ARG A O 1
ATOM 777 N N . GLU A 1 98 ? 8.492 15.438 -6.918 1 95.81 98 GLU A N 1
ATOM 778 C CA . GLU A 1 98 ? 9.898 15.734 -7.176 1 95.81 98 GLU A CA 1
ATOM 779 C C . GLU A 1 98 ? 10.82 14.828 -6.367 1 95.81 98 GLU A C 1
ATOM 781 O O . GLU A 1 98 ? 11.828 14.344 -6.879 1 95.81 98 GLU A O 1
ATOM 786 N N . PHE A 1 99 ? 10.492 14.641 -5.188 1 95.5 99 PHE A N 1
ATOM 787 C CA . PHE A 1 99 ? 11.242 13.75 -4.309 1 95.5 99 PHE A CA 1
ATOM 788 C C . PHE A 1 99 ? 11.297 12.344 -4.891 1 95.5 99 PHE A C 1
ATOM 790 O O . PHE A 1 99 ? 12.367 11.727 -4.934 1 95.5 99 PHE A O 1
ATOM 797 N N . ALA A 1 100 ? 10.148 11.828 -5.285 1 94.56 100 ALA A N 1
ATOM 798 C CA . ALA A 1 100 ? 10.07 10.5 -5.879 1 94.56 100 ALA A CA 1
ATOM 799 C C . ALA A 1 100 ? 10.969 10.391 -7.109 1 94.56 100 ALA A C 1
ATOM 801 O O . ALA A 1 100 ? 11.727 9.43 -7.254 1 94.56 100 ALA A O 1
ATOM 802 N N . ILE A 1 101 ? 10.898 11.398 -7.953 1 94.06 101 ILE A N 1
ATOM 803 C CA . ILE A 1 101 ? 11.719 11.43 -9.156 1 94.06 101 ILE A CA 1
ATOM 804 C C . ILE A 1 101 ? 13.195 11.414 -8.773 1 94.06 101 ILE A C 1
ATOM 806 O O . ILE A 1 101 ? 13.977 10.641 -9.336 1 94.06 101 ILE A O 1
ATOM 810 N N . ASP A 1 102 ? 13.547 12.203 -7.828 1 94.69 102 ASP A N 1
ATOM 811 C CA . ASP A 1 102 ? 14.93 12.312 -7.379 1 94.69 102 ASP A CA 1
ATOM 812 C C . ASP A 1 102 ? 15.422 10.984 -6.805 1 94.69 102 ASP A C 1
ATOM 814 O O . ASP A 1 102 ? 16.609 10.648 -6.926 1 94.69 102 ASP A O 1
ATOM 818 N N . GLU A 1 103 ? 14.516 10.234 -6.215 1 92.94 103 GLU A N 1
ATOM 819 C CA . GLU A 1 103 ? 14.859 8.945 -5.613 1 92.94 103 GLU A CA 1
ATOM 820 C C . GLU A 1 103 ? 14.828 7.828 -6.648 1 92.94 103 GLU A C 1
ATOM 822 O O . GLU A 1 103 ? 14.984 6.652 -6.305 1 92.94 103 GLU A O 1
ATOM 827 N N . GLY A 1 104 ? 14.492 8.164 -7.863 1 91.81 104 GLY A N 1
ATOM 828 C CA . GLY A 1 104 ? 14.508 7.184 -8.938 1 91.81 104 GLY A CA 1
ATOM 829 C C . GLY A 1 104 ? 13.227 6.371 -9.023 1 91.81 104 GLY A C 1
ATOM 830 O O . GLY A 1 104 ? 13.211 5.297 -9.625 1 91.81 104 GLY A O 1
ATOM 831 N N . CYS A 1 105 ? 12.242 6.828 -8.352 1 91.88 105 CYS A N 1
ATOM 832 C CA . CYS A 1 105 ? 10.953 6.141 -8.406 1 91.88 105 CYS A CA 1
ATOM 833 C C . CYS A 1 105 ? 10.227 6.461 -9.703 1 91.88 105 CYS A C 1
ATOM 835 O O . CYS A 1 105 ? 10.414 7.531 -10.289 1 91.88 105 CYS A O 1
ATOM 837 N N . GLN A 1 106 ? 9.367 5.527 -10.062 1 87.88 106 GLN A N 1
ATOM 838 C CA . GLN A 1 106 ? 8.664 5.676 -11.328 1 87.88 106 GLN A CA 1
ATOM 839 C C . GLN A 1 106 ? 7.25 6.203 -11.117 1 87.88 106 GLN A C 1
ATOM 841 O O . GLN A 1 106 ? 6.613 6.688 -12.055 1 87.88 106 GLN A O 1
ATOM 846 N N . MET A 1 107 ? 6.836 6.129 -9.906 1 91.94 107 MET A N 1
ATOM 847 C CA . MET A 1 107 ? 5.434 6.469 -9.68 1 91.94 107 MET A CA 1
ATOM 848 C C . MET A 1 107 ? 5.223 7 -8.266 1 91.94 107 MET A C 1
ATOM 850 O O . MET A 1 107 ? 6.039 6.746 -7.375 1 91.94 107 MET A O 1
ATOM 854 N N . LEU A 1 108 ? 4.148 7.758 -8.125 1 94.12 108 LEU A N 1
ATOM 855 C CA . LEU A 1 108 ? 3.568 8.188 -6.859 1 94.12 108 LEU A CA 1
ATOM 856 C C . LEU A 1 108 ? 2.141 7.676 -6.711 1 94.12 108 LEU A C 1
ATOM 858 O O . LEU A 1 108 ? 1.314 7.855 -7.609 1 94.12 108 LEU A O 1
ATOM 862 N N . HIS A 1 109 ? 1.96 6.949 -5.523 1 95.31 109 HIS A N 1
ATOM 863 C CA . HIS A 1 109 ? 0.665 6.309 -5.32 1 95.31 109 HIS A CA 1
ATOM 864 C C . HIS A 1 109 ? 0.022 6.77 -4.016 1 95.31 109 HIS A C 1
ATOM 866 O O . HIS A 1 109 ? 0.716 7.227 -3.105 1 95.31 109 HIS A O 1
ATOM 872 N N . LEU A 1 110 ? -1.275 6.688 -4.012 1 94.56 110 LEU A N 1
ATOM 873 C CA . LEU A 1 110 ? -2.021 6.805 -2.762 1 94.56 110 LEU A CA 1
ATOM 874 C C . LEU A 1 110 ? -3.381 6.125 -2.877 1 94.56 110 LEU A C 1
ATOM 876 O O . LEU A 1 110 ? -3.834 5.812 -3.98 1 94.56 110 LEU A O 1
ATOM 880 N N . ASP A 1 111 ? -3.953 5.777 -1.742 1 93.56 111 ASP A N 1
ATOM 881 C CA . ASP A 1 111 ? -5.328 5.301 -1.662 1 93.56 111 ASP A CA 1
ATOM 882 C C . ASP A 1 111 ? -6.227 6.32 -0.965 1 93.56 111 ASP A C 1
ATOM 884 O O . ASP A 1 111 ? -5.801 6.984 -0.018 1 93.56 111 ASP A O 1
ATOM 888 N N . SER A 1 112 ? -7.43 6.449 -1.458 1 93.69 112 SER A N 1
ATOM 889 C CA . SER A 1 112 ? -8.406 7.359 -0.877 1 93.69 112 SER A CA 1
ATOM 890 C C . SER A 1 112 ? -9.781 6.703 -0.778 1 93.69 112 SER A C 1
ATOM 892 O O . SER A 1 112 ? -10.273 6.137 -1.755 1 93.69 112 SER A O 1
ATOM 894 N N . GLY A 1 113 ? -10.352 6.836 0.427 1 92.38 113 GLY A N 1
ATOM 895 C CA . GLY A 1 113 ? -11.672 6.25 0.641 1 92.38 113 GLY A CA 1
ATOM 896 C C . GLY A 1 113 ? -12.688 6.672 -0.401 1 92.38 113 GLY A C 1
ATOM 897 O O . GLY A 1 113 ? -12.672 7.816 -0.86 1 92.38 113 GLY A O 1
ATOM 898 N N . VAL A 1 114 ? -13.664 5.77 -0.7 1 87.62 114 VAL A N 1
ATOM 899 C CA . VAL A 1 114 ? -14.586 5.973 -1.81 1 87.62 114 VAL A CA 1
ATOM 900 C C . VAL A 1 114 ? -15.508 7.152 -1.505 1 87.62 114 VAL A C 1
ATOM 902 O O . VAL A 1 114 ? -16.109 7.734 -2.414 1 87.62 114 VAL A O 1
ATOM 905 N N . GLN A 1 115 ? -15.625 7.582 -0.256 1 87.19 115 GLN A N 1
ATOM 906 C CA . GLN A 1 115 ? -16.578 8.617 0.149 1 87.19 115 GLN A CA 1
ATOM 907 C C . GLN A 1 115 ? -15.93 10 0.103 1 87.19 115 GLN A C 1
ATOM 909 O O . GLN A 1 115 ? -16.578 11 0.396 1 87.19 115 GLN A O 1
ATOM 914 N N . ARG A 1 116 ? -14.703 10.055 -0.292 1 89.88 116 ARG A N 1
ATOM 915 C CA . ARG A 1 116 ? -13.961 11.297 -0.169 1 89.88 116 ARG A CA 1
ATOM 916 C C . ARG A 1 116 ? -13.961 12.07 -1.487 1 89.88 116 ARG A C 1
ATOM 918 O O . ARG A 1 116 ? -12.898 12.312 -2.064 1 89.88 116 ARG A O 1
ATOM 925 N N . ASP A 1 117 ? -15.109 12.664 -1.831 1 87.31 117 ASP A N 1
ATOM 926 C CA . ASP A 1 117 ? -15.312 13.312 -3.125 1 87.31 117 ASP A CA 1
ATOM 927 C C . ASP A 1 117 ? -14.383 14.508 -3.291 1 87.31 117 ASP A C 1
ATOM 929 O O . ASP A 1 117 ? -13.773 14.695 -4.348 1 87.31 117 ASP A O 1
ATOM 933 N N . ARG A 1 118 ? -14.305 15.32 -2.283 1 87.12 118 ARG A N 1
ATOM 934 C CA . ARG A 1 118 ? -13.469 16.516 -2.361 1 87.12 118 ARG A CA 1
ATOM 935 C C . ARG A 1 118 ? -12 16.141 -2.557 1 87.12 118 ARG A C 1
ATOM 937 O O . ARG A 1 118 ? -11.297 16.766 -3.352 1 87.12 118 ARG A O 1
ATOM 944 N N . ALA A 1 119 ? -11.492 15.117 -1.815 1 89.69 119 ALA A N 1
ATOM 945 C CA . ALA A 1 119 ? -10.125 14.633 -1.991 1 89.69 119 ALA A CA 1
ATOM 946 C C . ALA A 1 119 ? -9.898 14.117 -3.41 1 89.69 119 ALA A C 1
ATOM 948 O O . ALA A 1 119 ? -8.852 14.367 -4.012 1 89.69 119 ALA A O 1
ATOM 949 N N . HIS A 1 120 ? -10.867 13.422 -3.982 1 91.81 120 HIS A N 1
ATOM 950 C CA . HIS A 1 120 ? -10.75 12.875 -5.328 1 91.81 120 HIS A CA 1
ATOM 951 C C . HIS A 1 120 ? -10.586 13.977 -6.363 1 91.81 120 HIS A C 1
ATOM 953 O O . HIS A 1 120 ? -9.727 13.883 -7.246 1 91.81 120 HIS A O 1
ATOM 959 N N . GLN A 1 121 ? -11.391 15.008 -6.23 1 90.25 121 GLN A N 1
ATOM 960 C CA . GLN A 1 121 ? -11.258 16.156 -7.121 1 90.25 121 GLN A CA 1
ATOM 961 C C . GLN A 1 121 ? -9.852 16.75 -7.051 1 90.25 121 GLN A C 1
ATOM 963 O O . GLN A 1 121 ? -9.25 17.062 -8.078 1 90.25 121 GLN A O 1
ATOM 968 N N . PHE A 1 122 ? -9.398 16.891 -5.859 1 91.94 122 PHE A N 1
ATOM 969 C CA . PHE A 1 122 ? -8.055 17.391 -5.641 1 91.94 122 PHE A CA 1
ATOM 970 C C . PHE A 1 122 ? -7.02 16.5 -6.316 1 91.94 122 PHE A C 1
ATOM 972 O O . PHE A 1 122 ? -6.102 16.984 -6.977 1 91.94 122 PHE A O 1
ATOM 979 N N . TYR A 1 123 ? -7.098 15.156 -6.176 1 93 123 TYR A N 1
ATOM 980 C CA . TYR A 1 123 ? -6.133 14.219 -6.742 1 93 123 TYR A CA 1
ATOM 981 C C . TYR A 1 123 ? -6.16 14.258 -8.266 1 93 123 TYR A C 1
ATOM 983 O O . TYR A 1 123 ? -5.109 14.289 -8.914 1 93 123 TYR A O 1
ATOM 991 N N . PHE A 1 124 ? -7.355 14.32 -8.852 1 91.56 124 PHE A N 1
ATOM 992 C CA . PHE A 1 124 ? -7.469 14.43 -10.305 1 91.56 124 PHE A CA 1
ATOM 993 C C . PHE A 1 124 ? -6.812 15.711 -10.797 1 91.56 124 PHE A C 1
ATOM 995 O O . PHE A 1 124 ? -6.047 15.695 -11.766 1 91.56 124 PHE A O 1
ATOM 1002 N N . ALA A 1 125 ? -7.082 16.781 -10.094 1 90 125 ALA A N 1
ATOM 1003 C CA . ALA A 1 125 ? -6.535 18.094 -10.461 1 90 125 ALA A CA 1
ATOM 1004 C C . ALA A 1 125 ? -5.016 18.109 -10.312 1 90 125 ALA A C 1
ATOM 1006 O O . ALA A 1 125 ? -4.336 18.922 -10.953 1 90 125 ALA A O 1
ATOM 1007 N N . SER A 1 126 ? -4.48 17.25 -9.477 1 92 126 SER A N 1
ATOM 1008 C CA . SER A 1 126 ? -3.049 17.219 -9.195 1 92 126 SER A CA 1
ATOM 1009 C C . SER A 1 126 ? -2.32 16.266 -10.133 1 92 126 SER A C 1
ATOM 1011 O O . SER A 1 126 ? -1.119 16.031 -9.984 1 92 126 SER A O 1
ATOM 1013 N N . GLY A 1 127 ? -3.037 15.57 -11.055 1 91.19 127 GLY A N 1
ATOM 1014 C CA . GLY A 1 127 ? -2.393 14.742 -12.062 1 91.19 127 GLY A CA 1
ATOM 1015 C C . GLY A 1 127 ? -2.494 13.258 -11.766 1 91.19 127 GLY A C 1
ATOM 1016 O O . GLY A 1 127 ? -1.906 12.438 -12.469 1 91.19 127 GLY A O 1
ATOM 1017 N N . PHE A 1 128 ? -3.271 12.938 -10.719 1 93.38 128 PHE A N 1
ATOM 1018 C CA . PHE A 1 128 ? -3.498 11.531 -10.43 1 93.38 128 PHE A CA 1
ATOM 1019 C C . PHE A 1 128 ? -4.641 10.977 -11.273 1 93.38 128 PHE A C 1
ATOM 1021 O O . PHE A 1 128 ? -5.48 11.727 -11.758 1 93.38 128 PHE A O 1
ATOM 1028 N N . HIS A 1 129 ? -4.633 9.68 -11.461 1 92.94 129 HIS A N 1
ATOM 1029 C CA . HIS A 1 129 ? -5.742 8.922 -12.031 1 92.94 129 HIS A CA 1
ATOM 1030 C C . HIS A 1 129 ? -5.977 7.629 -11.266 1 92.94 129 HIS A C 1
ATOM 1032 O O . HIS A 1 129 ? -5.09 7.152 -10.555 1 92.94 129 HIS A O 1
ATOM 1038 N N . ILE A 1 130 ? -7.164 7.129 -11.375 1 90.75 130 ILE A N 1
ATOM 1039 C CA . ILE A 1 130 ? -7.469 5.848 -10.75 1 90.75 130 ILE A CA 1
ATOM 1040 C C . ILE A 1 130 ? -7.012 4.707 -11.656 1 90.75 130 ILE A C 1
ATOM 1042 O O . ILE A 1 130 ? -7.551 4.523 -12.75 1 90.75 130 ILE A O 1
ATOM 1046 N N . ASN A 1 131 ? -6.086 3.934 -11.172 1 90.69 131 ASN A N 1
ATOM 1047 C CA . ASN A 1 131 ? -5.617 2.83 -12 1 90.69 131 ASN A CA 1
ATOM 1048 C C . ASN A 1 131 ? -5.977 1.478 -11.398 1 90.69 131 ASN A C 1
ATOM 1050 O O . ASN A 1 131 ? -5.949 0.456 -12.086 1 90.69 131 ASN A O 1
ATOM 1054 N N . CYS A 1 132 ? -6.309 1.459 -10.148 1 91.19 132 CYS A N 1
ATOM 1055 C CA . CYS A 1 132 ? -6.691 0.236 -9.453 1 91.19 132 CYS A CA 1
ATOM 1056 C C . CYS A 1 132 ? -7.82 0.504 -8.461 1 91.19 132 CYS A C 1
ATOM 1058 O O . CYS A 1 132 ? -8.023 1.644 -8.039 1 91.19 132 CYS A O 1
ATOM 1060 N N . PHE A 1 133 ? -8.5 -0.529 -8.141 1 91.44 133 PHE A N 1
ATOM 1061 C CA . PHE A 1 133 ? -9.375 -0.543 -6.973 1 91.44 133 PHE A CA 1
ATOM 1062 C C . PHE A 1 133 ? -8.672 -1.177 -5.781 1 91.44 133 PHE A C 1
ATOM 1064 O O . PHE A 1 133 ? -7.961 -2.172 -5.93 1 91.44 133 PHE A O 1
ATOM 1071 N N . HIS A 1 134 ? -8.859 -0.527 -4.703 1 93.25 134 HIS A N 1
ATOM 1072 C CA . HIS A 1 134 ? -8.344 -1.083 -3.457 1 93.25 134 HIS A CA 1
ATOM 1073 C C . HIS A 1 134 ? -9.398 -1.942 -2.764 1 93.25 134 HIS A C 1
ATOM 1075 O O . HIS A 1 134 ? -10.477 -1.453 -2.418 1 93.25 134 HIS A O 1
ATOM 1081 N N . PHE A 1 135 ? -9.023 -3.205 -2.561 1 91.88 135 PHE A N 1
ATOM 1082 C CA . PHE A 1 135 ? -9.914 -4.172 -1.921 1 91.88 135 PHE A CA 1
ATOM 1083 C C . PHE A 1 135 ? -9.453 -4.461 -0.496 1 91.88 135 PHE A C 1
ATOM 1085 O O . PHE A 1 135 ? -8.258 -4.555 -0.227 1 91.88 135 PHE A O 1
ATOM 1092 N N . ALA A 1 136 ? -10.461 -4.57 0.366 1 93.19 136 ALA A N 1
ATOM 1093 C CA . ALA A 1 136 ? -10.141 -4.891 1.756 1 93.19 136 ALA A CA 1
ATOM 1094 C C . ALA A 1 136 ? -11.117 -5.922 2.316 1 93.19 136 ALA A C 1
ATOM 1096 O O . ALA A 1 136 ? -12.258 -6.02 1.858 1 93.19 136 ALA A O 1
ATOM 1097 N N . MET A 1 137 ? -10.625 -6.727 3.156 1 92.19 137 MET A N 1
ATOM 1098 C CA . MET A 1 137 ? -11.367 -7.66 3.998 1 92.19 137 MET A CA 1
ATOM 1099 C C . MET A 1 137 ? -11.078 -7.414 5.473 1 92.19 137 MET A C 1
ATOM 1101 O O . MET A 1 137 ? -9.914 -7.418 5.891 1 92.19 137 MET A O 1
ATOM 1105 N N . GLU A 1 138 ? -12.062 -7.113 6.277 1 89.38 138 GLU A N 1
ATOM 1106 C CA . GLU A 1 138 ? -11.914 -6.895 7.715 1 89.38 138 GLU A CA 1
ATOM 1107 C C . GLU A 1 138 ? -12.219 -8.164 8.5 1 89.38 138 GLU A C 1
ATOM 1109 O O . GLU A 1 138 ? -13.102 -8.938 8.125 1 89.38 138 GLU A O 1
ATOM 1114 N N . PHE A 1 139 ? -11.367 -8.438 9.492 1 85.88 139 PHE A N 1
ATOM 1115 C CA . PHE A 1 139 ? -11.531 -9.648 10.289 1 85.88 139 PHE A CA 1
ATOM 1116 C C . PHE A 1 139 ? -12.375 -9.367 11.523 1 85.88 139 PHE A C 1
ATOM 1118 O O . PHE A 1 139 ? -12.258 -8.305 12.141 1 85.88 139 PHE A O 1
ATOM 1125 N N . ASP A 1 140 ? -13.727 -9.422 11.5 1 67.38 140 ASP A N 1
ATOM 1126 C CA . ASP A 1 140 ? -14.609 -9.211 12.648 1 67.38 140 ASP A CA 1
ATOM 1127 C C . ASP A 1 140 ? -13.977 -9.75 13.93 1 67.38 140 ASP A C 1
ATOM 1129 O O . ASP A 1 140 ? -13.289 -10.766 13.906 1 67.38 140 ASP A O 1
ATOM 1133 N N . ASP A 1 141 ? -13.898 -8.961 15.125 1 50.38 141 ASP A N 1
ATOM 1134 C CA . ASP A 1 141 ? -13.789 -9.523 16.469 1 50.38 141 ASP A CA 1
ATOM 1135 C C . ASP A 1 141 ? -14.852 -10.586 16.703 1 50.38 141 ASP A C 1
ATOM 1137 O O . ASP A 1 141 ? -15.969 -10.484 16.203 1 50.38 141 ASP A O 1
ATOM 1141 N N . MET B 1 1 ? -5.402 -28.531 -0.23 1 87.12 1 MET B N 1
ATOM 1142 C CA . MET B 1 1 ? -4.32 -27.797 -0.889 1 87.12 1 MET B CA 1
ATOM 1143 C C . MET B 1 1 ? -3.402 -27.141 0.136 1 87.12 1 MET B C 1
ATOM 1145 O O . MET B 1 1 ? -3.873 -26.531 1.101 1 87.12 1 MET B O 1
ATOM 1149 N N . GLN B 1 2 ? -2.174 -27.406 -0.014 1 94.25 2 GLN B N 1
ATOM 1150 C CA . GLN B 1 2 ? -1.253 -26.891 0.999 1 94.25 2 GLN B CA 1
ATOM 1151 C C . GLN B 1 2 ? -0.549 -25.625 0.524 1 94.25 2 GLN B C 1
ATOM 1153 O O . GLN B 1 2 ? -0.004 -25.594 -0.581 1 94.25 2 GLN B O 1
ATOM 1158 N N . VAL B 1 3 ? -0.618 -24.594 1.329 1 98 3 VAL B N 1
ATOM 1159 C CA . VAL B 1 3 ? 0.096 -23.344 1.06 1 98 3 VAL B CA 1
ATOM 1160 C C . VAL B 1 3 ? 1.436 -23.344 1.793 1 98 3 VAL B C 1
ATOM 1162 O O . VAL B 1 3 ? 1.503 -23.703 2.975 1 98 3 VAL B O 1
ATOM 1165 N N . ARG B 1 4 ? 2.473 -23 1.074 1 98.06 4 ARG B N 1
ATOM 1166 C CA . ARG B 1 4 ? 3.809 -22.922 1.654 1 98.06 4 ARG B CA 1
ATOM 1167 C C . ARG B 1 4 ? 4.398 -21.531 1.483 1 98.06 4 ARG B C 1
ATOM 1169 O O . ARG B 1 4 ? 4.062 -20.812 0.531 1 98.06 4 ARG B O 1
ATOM 1176 N N . ILE B 1 5 ? 5.25 -21.156 2.469 1 98.19 5 ILE B N 1
ATOM 1177 C CA . ILE B 1 5 ? 6.02 -19.922 2.334 1 98.19 5 ILE B CA 1
ATOM 1178 C C . ILE B 1 5 ? 7.367 -20.234 1.681 1 98.19 5 ILE B C 1
ATOM 1180 O O . ILE B 1 5 ? 8.039 -21.203 2.053 1 98.19 5 ILE B O 1
ATOM 1184 N N . ALA B 1 6 ? 7.691 -19.5 0.645 1 98.56 6 ALA B N 1
ATOM 1185 C CA . ALA B 1 6 ? 8.992 -19.672 0.013 1 98.56 6 ALA B CA 1
ATOM 1186 C C . ALA B 1 6 ? 10.109 -19.141 0.908 1 98.56 6 ALA B C 1
ATOM 1188 O O . ALA B 1 6 ? 10.242 -17.938 1.105 1 98.56 6 ALA B O 1
ATOM 1189 N N . GLU B 1 7 ? 10.953 -20 1.369 1 97.62 7 GLU B N 1
ATOM 1190 C CA . GLU B 1 7 ? 11.992 -19.594 2.314 1 97.62 7 GLU B CA 1
ATOM 1191 C C . GLU B 1 7 ? 13.375 -19.672 1.673 1 97.62 7 GLU B C 1
ATOM 1193 O O . GLU B 1 7 ? 14.219 -18.812 1.917 1 97.62 7 GLU B O 1
ATOM 1198 N N . THR B 1 8 ? 13.562 -20.688 0.849 1 98.06 8 THR B N 1
ATOM 1199 C CA . THR B 1 8 ? 14.875 -20.859 0.243 1 98.06 8 THR B CA 1
ATOM 1200 C C . THR B 1 8 ? 14.945 -20.188 -1.12 1 98.06 8 THR B C 1
ATOM 1202 O O . THR B 1 8 ? 13.906 -19.906 -1.731 1 98.06 8 THR B O 1
ATOM 1205 N N . ASP B 1 9 ? 16.219 -20 -1.551 1 98.25 9 ASP B N 1
ATOM 1206 C CA . ASP B 1 9 ? 16.391 -19.438 -2.881 1 98.25 9 ASP B CA 1
ATOM 1207 C C . ASP B 1 9 ? 15.727 -20.297 -3.947 1 98.25 9 ASP B C 1
ATOM 1209 O O . ASP B 1 9 ? 15.133 -19.766 -4.895 1 98.25 9 ASP B O 1
ATOM 1213 N N . ALA B 1 10 ? 15.828 -21.562 -3.771 1 98.06 10 ALA B N 1
ATOM 1214 C CA . ALA B 1 10 ? 15.242 -22.484 -4.73 1 98.06 10 ALA B CA 1
ATOM 1215 C C . ALA B 1 10 ? 13.719 -22.375 -4.742 1 98.06 10 ALA B C 1
ATOM 1217 O O . ALA B 1 10 ? 13.094 -22.391 -5.805 1 98.06 10 ALA B O 1
ATOM 1218 N N . GLU B 1 11 ? 13.133 -22.266 -3.576 1 98.38 11 GLU B N 1
ATOM 1219 C CA . GLU B 1 11 ? 11.688 -22.109 -3.479 1 98.38 11 GLU B CA 1
ATOM 1220 C C . GLU B 1 11 ? 11.227 -20.797 -4.078 1 98.38 11 GLU B C 1
ATOM 1222 O O . GLU B 1 11 ? 10.18 -20.734 -4.727 1 98.38 11 GLU B O 1
ATOM 1227 N N . ILE B 1 12 ? 11.984 -19.75 -3.832 1 98.75 12 ILE B N 1
ATOM 1228 C CA . ILE B 1 12 ? 11.688 -18.453 -4.414 1 98.75 12 ILE B CA 1
ATOM 1229 C C . ILE B 1 12 ? 11.742 -18.531 -5.938 1 98.75 12 ILE B C 1
ATOM 1231 O O . ILE B 1 12 ? 10.797 -18.125 -6.621 1 98.75 12 ILE B O 1
ATOM 1235 N N . MET B 1 13 ? 12.797 -19.125 -6.469 1 98.69 13 MET B N 1
ATOM 1236 C CA . MET B 1 13 ? 12.961 -19.234 -7.918 1 98.69 13 MET B CA 1
ATOM 1237 C C . MET B 1 13 ? 11.828 -20.047 -8.531 1 98.69 13 MET B C 1
ATOM 1239 O O . MET B 1 13 ? 11.367 -19.75 -9.633 1 98.69 13 MET B O 1
ATOM 1243 N N . ALA B 1 14 ? 11.344 -21.016 -7.82 1 98.5 14 ALA B N 1
ATOM 1244 C CA . ALA B 1 14 ? 10.289 -21.891 -8.312 1 98.5 14 ALA B CA 1
ATOM 1245 C C . ALA B 1 14 ? 8.992 -21.125 -8.547 1 98.5 14 ALA B C 1
ATOM 1247 O O . ALA B 1 14 ? 8.125 -21.578 -9.305 1 98.5 14 ALA B O 1
ATOM 1248 N N . CYS B 1 15 ? 8.844 -20 -7.906 1 98.69 15 CYS B N 1
ATOM 1249 C CA . CYS B 1 15 ? 7.625 -19.203 -8.016 1 98.69 15 CYS B CA 1
ATOM 1250 C C . CYS B 1 15 ? 7.641 -18.359 -9.281 1 98.69 15 CYS B C 1
ATOM 1252 O O . CYS B 1 15 ? 6.605 -17.844 -9.703 1 98.69 15 CYS B O 1
ATOM 1254 N N . LEU B 1 16 ? 8.797 -18.266 -9.922 1 98.62 16 LEU B N 1
ATOM 1255 C CA . LEU B 1 16 ? 9 -17.281 -10.984 1 98.62 16 LEU B CA 1
ATOM 1256 C C . LEU B 1 16 ? 8.102 -17.578 -12.172 1 98.62 16 LEU B C 1
ATOM 1258 O O . LEU B 1 16 ? 7.418 -16.688 -12.68 1 98.62 16 LEU B O 1
ATOM 1262 N N . ASP B 1 17 ? 8.031 -18.781 -12.609 1 98 17 ASP B N 1
ATOM 1263 C CA . ASP B 1 17 ? 7.285 -19.141 -13.812 1 98 17 ASP B CA 1
ATOM 1264 C C . ASP B 1 17 ? 5.809 -18.781 -13.664 1 98 17 ASP B C 1
ATOM 1266 O O . ASP B 1 17 ? 5.199 -18.234 -14.586 1 98 17 ASP B O 1
ATOM 1270 N N . CYS B 1 18 ? 5.281 -19.031 -12.531 1 98.38 18 CYS B N 1
ATOM 1271 C CA . CYS B 1 18 ? 3.879 -18.703 -12.289 1 98.38 18 CYS B CA 1
ATOM 1272 C C . CYS B 1 18 ? 3.682 -17.203 -12.188 1 98.38 18 CYS B C 1
ATOM 1274 O O . CYS B 1 18 ? 2.732 -16.656 -12.758 1 98.38 18 CYS B O 1
ATOM 1276 N N . LEU B 1 19 ? 4.586 -16.516 -11.5 1 98.19 19 LEU B N 1
ATOM 1277 C CA . LEU B 1 19 ? 4.492 -15.078 -11.312 1 98.19 19 LEU B CA 1
ATOM 1278 C C . LEU B 1 19 ? 4.559 -14.352 -12.648 1 98.19 19 LEU B C 1
ATOM 1280 O O . LEU B 1 19 ? 3.947 -13.289 -12.82 1 98.19 19 LEU B O 1
ATOM 1284 N N . LYS B 1 20 ? 5.223 -14.945 -13.625 1 97.88 20 LYS B N 1
ATOM 1285 C CA . LYS B 1 20 ? 5.434 -14.297 -14.922 1 97.88 20 LYS B CA 1
ATOM 1286 C C . LYS B 1 20 ? 4.121 -14.141 -15.68 1 97.88 20 LYS B C 1
ATOM 1288 O O . LYS B 1 20 ? 4.016 -13.32 -16.594 1 97.88 20 LYS B O 1
ATOM 1293 N N . TYR B 1 21 ? 3.104 -14.961 -15.359 1 96 21 TYR B N 1
ATOM 1294 C CA . TYR B 1 21 ? 1.789 -14.758 -15.961 1 96 21 TYR B CA 1
ATOM 1295 C C . TYR B 1 21 ? 1.221 -13.398 -15.578 1 96 21 TYR B C 1
ATOM 1297 O O . TYR B 1 21 ? 0.463 -12.797 -16.344 1 96 21 TYR B O 1
ATOM 1305 N N . LEU B 1 22 ? 1.606 -12.914 -14.375 1 94.88 22 LEU B N 1
ATOM 1306 C CA . LEU B 1 22 ? 1.133 -11.641 -13.852 1 94.88 22 LEU B CA 1
ATOM 1307 C C . LEU B 1 22 ? 2.156 -10.531 -14.094 1 94.88 22 LEU B C 1
ATOM 1309 O O . LEU B 1 22 ? 1.789 -9.383 -14.328 1 94.88 22 LEU B O 1
ATOM 1313 N N . ARG B 1 23 ? 3.379 -10.891 -14.07 1 96.94 23 ARG B N 1
ATOM 1314 C CA . ARG B 1 23 ? 4.523 -9.992 -14.195 1 96.94 23 ARG B CA 1
ATOM 1315 C C . ARG B 1 23 ? 5.484 -10.484 -15.273 1 96.94 23 ARG B C 1
ATOM 1317 O O . ARG B 1 23 ? 6.586 -10.945 -14.961 1 96.94 23 ARG B O 1
ATOM 1324 N N . PRO B 1 24 ? 5.164 -10.328 -16.516 1 96.5 24 PRO B N 1
ATOM 1325 C CA . PRO B 1 24 ? 5.953 -10.906 -17.594 1 96.5 24 PRO B CA 1
ATOM 1326 C C . PRO B 1 24 ? 7.355 -10.312 -17.703 1 96.5 24 PRO B C 1
ATOM 1328 O O . PRO B 1 24 ? 8.25 -10.914 -18.297 1 96.5 24 PRO B O 1
ATOM 1331 N N . HIS B 1 25 ? 7.598 -9.203 -17.078 1 95.81 25 HIS B N 1
ATOM 1332 C CA . HIS B 1 25 ? 8.875 -8.508 -17.219 1 95.81 25 HIS B CA 1
ATOM 1333 C C . HIS B 1 25 ? 9.922 -9.086 -16.281 1 95.81 25 HIS B C 1
ATOM 1335 O O . HIS B 1 25 ? 11.109 -8.758 -16.375 1 95.81 25 HIS B O 1
ATOM 1341 N N . LEU B 1 26 ? 9.531 -9.922 -15.32 1 97.19 26 LEU B N 1
ATOM 1342 C CA . LEU B 1 26 ? 10.477 -10.477 -14.352 1 97.19 26 LEU B CA 1
ATOM 1343 C C . LEU B 1 26 ? 11.523 -11.336 -15.055 1 97.19 26 LEU B C 1
ATOM 1345 O O . LEU B 1 26 ? 11.203 -12.078 -15.984 1 97.19 26 LEU B O 1
ATOM 1349 N N . GLU B 1 27 ? 12.742 -11.219 -14.594 1 96.75 27 GLU B N 1
ATOM 1350 C CA . GLU B 1 27 ? 13.867 -11.953 -15.172 1 96.75 27 GLU B CA 1
ATOM 1351 C C . GLU B 1 27 ? 14.477 -12.906 -14.156 1 96.75 27 GLU B C 1
ATOM 1353 O O . GLU B 1 27 ? 14.727 -12.531 -13.008 1 96.75 27 GLU B O 1
ATOM 1358 N N . ALA B 1 28 ? 14.812 -14.102 -14.641 1 97.44 28 ALA B N 1
ATOM 1359 C CA . ALA B 1 28 ? 15.359 -15.148 -13.781 1 97.44 28 ALA B CA 1
ATOM 1360 C C . ALA B 1 28 ? 16.672 -14.703 -13.133 1 97.44 28 ALA B C 1
ATOM 1362 O O . ALA B 1 28 ? 16.922 -14.992 -11.961 1 97.44 28 ALA B O 1
ATOM 1363 N N . GLU B 1 29 ? 17.422 -13.953 -13.789 1 97.62 29 GLU B N 1
ATOM 1364 C CA . GLU B 1 29 ? 18.766 -13.578 -13.359 1 97.62 29 GLU B CA 1
ATOM 1365 C C . GLU B 1 29 ? 18.719 -12.695 -12.117 1 97.62 29 GLU B C 1
ATOM 1367 O O . GLU B 1 29 ? 19.641 -12.734 -11.289 1 97.62 29 GLU B O 1
ATOM 1372 N N . THR B 1 30 ? 17.656 -11.969 -11.906 1 97.25 30 THR B N 1
ATOM 1373 C CA . THR B 1 30 ? 17.641 -10.992 -10.828 1 97.25 30 THR B CA 1
ATOM 1374 C C . THR B 1 30 ? 16.516 -11.312 -9.836 1 97.25 30 THR B C 1
ATOM 1376 O O . THR B 1 30 ? 16.438 -10.703 -8.766 1 97.25 30 THR B O 1
ATOM 1379 N N . PHE B 1 31 ? 15.734 -12.297 -10.117 1 98.19 31 PHE B N 1
ATOM 1380 C CA . PHE B 1 31 ? 14.477 -12.523 -9.406 1 98.19 31 PHE B CA 1
ATOM 1381 C C . PHE B 1 31 ? 14.727 -12.836 -7.938 1 98.19 31 PHE B C 1
ATOM 1383 O O . PHE B 1 31 ? 14.18 -12.172 -7.055 1 98.19 31 PHE B O 1
ATOM 1390 N N . VAL B 1 32 ? 15.539 -13.75 -7.656 1 98.56 32 VAL B N 1
ATOM 1391 C CA . VAL B 1 32 ? 15.789 -14.18 -6.285 1 98.56 32 VAL B CA 1
ATOM 1392 C C . VAL B 1 32 ? 16.375 -13.023 -5.477 1 98.56 32 VAL B C 1
ATOM 1394 O O . VAL B 1 32 ? 15.93 -12.75 -4.359 1 98.56 32 VAL B O 1
ATOM 1397 N N . GLU B 1 33 ? 17.297 -12.359 -6.035 1 97.69 33 GLU B N 1
ATOM 1398 C CA . GLU B 1 33 ? 17.906 -11.211 -5.367 1 97.69 33 GLU B CA 1
ATOM 1399 C C . GLU B 1 33 ? 16.875 -10.141 -5.055 1 97.69 33 GLU B C 1
ATOM 1401 O O . GLU B 1 33 ? 16.875 -9.562 -3.967 1 97.69 33 GLU B O 1
ATOM 1406 N N . THR B 1 34 ? 16.047 -9.883 -6.016 1 96.94 34 THR B N 1
ATOM 1407 C CA . THR B 1 34 ? 14.992 -8.883 -5.848 1 96.94 34 THR B CA 1
ATOM 1408 C C . THR B 1 34 ? 14.062 -9.273 -4.703 1 96.94 34 THR B C 1
ATOM 1410 O O . THR B 1 34 ? 13.773 -8.453 -3.828 1 96.94 34 THR B O 1
ATOM 1413 N N . VAL B 1 35 ? 13.641 -10.5 -4.645 1 98 35 VAL B N 1
ATOM 1414 C CA . VAL B 1 35 ? 12.719 -10.977 -3.615 1 98 35 VAL B CA 1
ATOM 1415 C C . VAL B 1 35 ? 13.398 -10.922 -2.25 1 98 35 VAL B C 1
ATOM 1417 O O . VAL B 1 35 ? 12.789 -10.492 -1.265 1 98 35 VAL B O 1
ATOM 1420 N N . ARG B 1 36 ? 14.648 -11.281 -2.227 1 97.69 36 ARG B N 1
ATOM 1421 C CA . ARG B 1 36 ? 15.383 -11.234 -0.971 1 97.69 36 ARG B CA 1
ATOM 1422 C C . ARG B 1 36 ? 15.477 -9.812 -0.44 1 97.69 36 ARG B C 1
ATOM 1424 O O . ARG B 1 36 ? 15.305 -9.57 0.757 1 97.69 36 ARG B O 1
ATOM 1431 N N . GLU B 1 37 ? 15.703 -8.945 -1.288 1 94.81 37 GLU B N 1
ATOM 1432 C CA . GLU B 1 37 ? 15.742 -7.539 -0.893 1 94.81 37 GLU B CA 1
ATOM 1433 C C . GLU B 1 37 ? 14.383 -7.086 -0.357 1 94.81 37 GLU B C 1
ATOM 1435 O O . GLU B 1 37 ? 14.312 -6.398 0.663 1 94.81 37 GLU B O 1
ATOM 1440 N N . MET B 1 38 ? 13.406 -7.473 -1.056 1 95 38 MET B N 1
ATOM 1441 C CA . MET B 1 38 ? 12.055 -7.086 -0.668 1 95 38 MET B CA 1
ATOM 1442 C C . MET B 1 38 ? 11.672 -7.715 0.667 1 95 38 MET B C 1
ATOM 1444 O O . MET B 1 38 ? 10.891 -7.137 1.43 1 95 38 MET B O 1
ATOM 1448 N N . GLU B 1 39 ? 12.195 -8.859 0.96 1 94.94 39 GLU B N 1
ATOM 1449 C CA . GLU B 1 39 ? 11.938 -9.516 2.238 1 94.94 39 GLU B CA 1
ATOM 1450 C C . GLU B 1 39 ? 12.406 -8.656 3.406 1 94.94 39 GLU B C 1
ATOM 1452 O O . GLU B 1 39 ? 11.789 -8.664 4.477 1 94.94 39 GLU B O 1
ATOM 1457 N N . GLY B 1 40 ? 13.453 -7.914 3.127 1 89.5 40 GLY B N 1
ATOM 1458 C CA . GLY B 1 40 ? 13.945 -7 4.145 1 89.5 40 GLY B CA 1
ATOM 1459 C C . GLY B 1 40 ? 12.945 -5.922 4.512 1 89.5 40 GLY B C 1
ATOM 1460 O O . GLY B 1 40 ? 13.055 -5.297 5.57 1 89.5 40 GLY B O 1
ATOM 1461 N N . ASN B 1 41 ? 11.938 -5.762 3.668 1 88.31 41 ASN B N 1
ATOM 1462 C CA . ASN B 1 41 ? 10.898 -4.77 3.912 1 88.31 41 ASN B CA 1
ATOM 1463 C C . ASN B 1 41 ? 9.531 -5.426 4.113 1 88.31 41 ASN B C 1
ATOM 1465 O O . ASN B 1 41 ? 8.5 -4.828 3.799 1 88.31 41 ASN B O 1
ATOM 1469 N N . GLY B 1 42 ? 9.617 -6.727 4.484 1 90.56 42 GLY B N 1
ATOM 1470 C CA . GLY B 1 42 ? 8.414 -7.395 4.945 1 90.56 42 GLY B CA 1
ATOM 1471 C C . GLY B 1 42 ? 7.719 -8.188 3.857 1 90.56 42 GLY B C 1
ATOM 1472 O O . GLY B 1 42 ? 6.641 -8.75 4.082 1 90.56 42 GLY B O 1
ATOM 1473 N N . PHE B 1 43 ? 8.266 -8.242 2.668 1 95.69 43 PHE B N 1
ATOM 1474 C CA . PHE B 1 43 ? 7.664 -8.961 1.553 1 95.69 43 PHE B CA 1
ATOM 1475 C C . PHE B 1 43 ? 7.949 -10.461 1.659 1 95.69 43 PHE B C 1
ATOM 1477 O O . PHE B 1 43 ? 9.039 -10.859 2.078 1 95.69 43 PHE B O 1
ATOM 1484 N N . ASN B 1 44 ? 6.941 -11.25 1.322 1 97.81 44 ASN B N 1
ATOM 1485 C CA . ASN B 1 44 ? 7.07 -12.703 1.278 1 97.81 44 ASN B CA 1
ATOM 1486 C C . ASN B 1 44 ? 6.258 -13.305 0.136 1 97.81 44 ASN B C 1
ATOM 1488 O O . ASN B 1 44 ? 5.379 -12.641 -0.42 1 97.81 44 ASN B O 1
ATOM 1492 N N . LEU B 1 45 ? 6.684 -14.547 -0.202 1 98.69 45 LEU B N 1
ATOM 1493 C CA . LEU B 1 45 ? 5.938 -15.312 -1.199 1 98.69 45 LEU B CA 1
ATOM 1494 C C . LEU B 1 45 ? 5.305 -16.547 -0.577 1 98.69 45 LEU B C 1
ATOM 1496 O O . LEU B 1 45 ? 5.98 -17.312 0.122 1 98.69 45 LEU B O 1
ATOM 1500 N N . ALA B 1 46 ? 4.039 -16.719 -0.744 1 98.69 46 ALA B N 1
ATOM 1501 C CA . ALA B 1 46 ? 3.322 -17.969 -0.476 1 98.69 46 ALA B CA 1
ATOM 1502 C C . ALA B 1 46 ? 2.91 -18.656 -1.775 1 98.69 46 ALA B C 1
ATOM 1504 O O . ALA B 1 46 ? 2.539 -17.984 -2.746 1 98.69 46 ALA B O 1
ATOM 1505 N N . TYR B 1 47 ? 3.033 -19.969 -1.801 1 98.69 47 TYR B N 1
ATOM 1506 C CA . TYR B 1 47 ? 2.756 -20.641 -3.07 1 98.69 47 TYR B CA 1
ATOM 1507 C C . TYR B 1 47 ? 2.113 -22 -2.842 1 98.69 47 TYR B C 1
ATOM 1509 O O . TYR B 1 47 ? 2.104 -22.516 -1.72 1 98.69 47 TYR B O 1
ATOM 1517 N N . ILE B 1 48 ? 1.417 -22.5 -3.85 1 98.44 48 ILE B N 1
ATOM 1518 C CA . ILE B 1 48 ? 0.859 -23.844 -3.936 1 98.44 48 ILE B CA 1
ATOM 1519 C C . ILE B 1 48 ? 1.549 -24.625 -5.055 1 98.44 48 ILE B C 1
ATOM 1521 O O . ILE B 1 48 ? 1.703 -24.109 -6.168 1 98.44 48 ILE B O 1
ATOM 1525 N N . GLU B 1 49 ? 1.988 -25.75 -4.703 1 97.19 49 GLU B N 1
ATOM 1526 C CA . GLU B 1 49 ? 2.668 -26.625 -5.656 1 97.19 49 GLU B CA 1
ATOM 1527 C C . GLU B 1 49 ? 1.835 -27.875 -5.953 1 97.19 49 GLU B C 1
ATOM 1529 O O . GLU B 1 49 ? 1.243 -28.453 -5.047 1 97.19 49 GLU B O 1
ATOM 1534 N N . GLU B 1 50 ? 1.688 -28.141 -7.223 1 94.69 50 GLU B N 1
ATOM 1535 C CA . GLU B 1 50 ? 1.096 -29.375 -7.711 1 94.69 50 GLU B CA 1
ATOM 1536 C C . GLU B 1 50 ? 2.016 -30.062 -8.711 1 94.69 50 GLU B C 1
ATOM 1538 O O . GLU B 1 50 ? 2.469 -29.453 -9.68 1 94.69 50 GLU B O 1
ATOM 1543 N N . ASN B 1 51 ? 2.242 -31.438 -8.508 1 92.12 51 ASN B N 1
ATOM 1544 C CA . ASN B 1 51 ? 3.092 -32.219 -9.398 1 92.12 51 ASN B CA 1
ATOM 1545 C C . ASN B 1 51 ? 4.441 -31.547 -9.617 1 92.12 51 ASN B C 1
ATOM 1547 O O . ASN B 1 51 ? 4.879 -31.391 -10.758 1 92.12 51 ASN B O 1
ATOM 1551 N N . ARG B 1 52 ? 5.02 -30.969 -8.57 1 92.62 52 ARG B N 1
ATOM 1552 C CA . ARG B 1 52 ? 6.363 -30.406 -8.5 1 92.62 52 ARG B CA 1
ATOM 1553 C C . ARG B 1 52 ? 6.445 -29.094 -9.273 1 92.62 52 ARG B C 1
ATOM 1555 O O . ARG B 1 52 ? 7.531 -28.672 -9.68 1 92.62 52 ARG B O 1
ATOM 1562 N N . LYS B 1 53 ? 5.312 -28.594 -9.547 1 95.88 53 LYS B N 1
ATOM 1563 C CA . LYS B 1 53 ? 5.246 -27.297 -10.211 1 95.88 53 LYS B CA 1
ATOM 1564 C C . LYS B 1 53 ? 4.426 -26.312 -9.398 1 95.88 53 LYS B C 1
ATOM 1566 O O . LYS B 1 53 ? 3.348 -26.641 -8.906 1 95.88 53 LYS B O 1
ATOM 1571 N N . VAL B 1 54 ? 4.969 -25.125 -9.242 1 98 54 VAL B N 1
ATOM 1572 C CA . VAL B 1 54 ? 4.203 -24.062 -8.586 1 98 54 VAL B CA 1
ATOM 1573 C C . VAL B 1 54 ? 3.055 -23.625 -9.5 1 98 54 VAL B C 1
ATOM 1575 O O . VAL B 1 54 ? 3.281 -23.219 -10.641 1 98 54 VAL B O 1
ATOM 1578 N N . VAL B 1 55 ? 1.823 -23.672 -8.953 1 97.94 55 VAL B N 1
ATOM 1579 C CA . VAL B 1 55 ? 0.667 -23.438 -9.812 1 97.94 55 VAL B CA 1
ATOM 1580 C C . VAL B 1 55 ? -0.058 -22.172 -9.383 1 97.94 55 VAL B C 1
ATOM 1582 O O . VAL B 1 55 ? -0.899 -21.641 -10.109 1 97.94 55 VAL B O 1
ATOM 1585 N N . ALA B 1 56 ? 0.219 -21.656 -8.188 1 98.44 56 ALA B N 1
ATOM 1586 C CA . ALA B 1 56 ? -0.34 -20.406 -7.668 1 98.44 56 ALA B CA 1
ATOM 1587 C C . ALA B 1 56 ? 0.629 -19.734 -6.707 1 98.44 56 ALA B C 1
ATOM 1589 O O . ALA B 1 56 ? 1.334 -20.391 -5.949 1 98.44 56 ALA B O 1
ATOM 1590 N N . VAL B 1 57 ? 0.651 -18.422 -6.746 1 98.69 57 VAL B N 1
ATOM 1591 C CA . VAL B 1 57 ? 1.578 -17.641 -5.926 1 98.69 57 VAL B CA 1
ATOM 1592 C C . VAL B 1 57 ? 0.885 -16.391 -5.406 1 98.69 57 VAL B C 1
ATOM 1594 O O . VAL B 1 57 ? 0.139 -15.734 -6.141 1 98.69 57 VAL B O 1
ATOM 1597 N N . ALA B 1 58 ? 1.136 -16.062 -4.133 1 98.56 58 ALA B N 1
ATOM 1598 C CA . ALA B 1 58 ? 0.783 -14.766 -3.543 1 98.56 58 ALA B CA 1
ATOM 1599 C C . ALA B 1 58 ? 2.02 -14.055 -2.998 1 98.56 58 ALA B C 1
ATOM 1601 O O . ALA B 1 58 ? 2.771 -14.625 -2.205 1 98.56 58 ALA B O 1
ATOM 1602 N N . GLY B 1 59 ? 2.324 -12.93 -3.521 1 98.5 59 GLY B N 1
ATOM 1603 C CA . GLY B 1 59 ? 3.234 -12 -2.863 1 98.5 59 GLY B CA 1
ATOM 1604 C C . GLY B 1 59 ? 2.541 -11.078 -1.885 1 98.5 59 GLY B C 1
ATOM 1605 O O . GLY B 1 59 ? 1.541 -10.438 -2.225 1 98.5 59 GLY B O 1
ATOM 1606 N N . TYR B 1 60 ? 3.039 -11.039 -0.668 1 97.75 60 TYR B N 1
ATOM 1607 C CA . TYR B 1 60 ? 2.373 -10.242 0.359 1 97.75 60 TYR B CA 1
ATOM 1608 C C . TYR B 1 60 ? 3.387 -9.594 1.292 1 97.75 60 TYR B C 1
ATOM 1610 O O . TYR B 1 60 ? 4.539 -10.031 1.367 1 97.75 60 TYR B O 1
ATOM 1618 N N . ARG B 1 61 ? 2.902 -8.531 1.953 1 95.69 61 ARG B N 1
ATOM 1619 C CA . ARG B 1 61 ? 3.787 -7.855 2.896 1 95.69 61 ARG B CA 1
ATOM 1620 C C . ARG B 1 61 ? 3.016 -7.375 4.121 1 95.69 61 ARG B C 1
ATOM 1622 O O . ARG B 1 61 ? 1.807 -7.145 4.051 1 95.69 61 ARG B O 1
ATOM 1629 N N . PHE B 1 62 ? 3.77 -7.242 5.227 1 92.69 62 PHE B N 1
ATOM 1630 C CA . PHE B 1 62 ? 3.273 -6.566 6.422 1 92.69 62 PHE B CA 1
ATOM 1631 C C . PHE B 1 62 ? 3.342 -5.055 6.258 1 92.69 62 PHE B C 1
ATOM 1633 O O . PHE B 1 62 ? 4.363 -4.516 5.828 1 92.69 62 PHE B O 1
ATOM 1640 N N . MET B 1 63 ? 2.256 -4.461 6.543 1 91.06 63 MET B N 1
ATOM 1641 C CA . MET B 1 63 ? 2.225 -3 6.516 1 91.06 63 MET B CA 1
ATOM 1642 C C . MET B 1 63 ? 1.666 -2.441 7.82 1 91.06 63 MET B C 1
ATOM 1644 O O . MET B 1 63 ? 0.665 -2.939 8.336 1 91.06 63 MET B O 1
ATOM 1648 N N . HIS B 1 64 ? 2.369 -1.484 8.391 1 92.56 64 HIS B N 1
ATOM 1649 C CA . HIS B 1 64 ? 1.899 -0.735 9.555 1 92.56 64 HIS B CA 1
ATOM 1650 C C . HIS B 1 64 ? 1.581 0.71 9.18 1 92.56 64 HIS B C 1
ATOM 1652 O O . HIS B 1 64 ? 2.471 1.464 8.781 1 92.56 64 HIS B O 1
ATOM 1658 N N . THR B 1 65 ? 0.335 1.052 9.305 1 93.88 65 THR B N 1
ATOM 1659 C CA . THR B 1 65 ? -0.088 2.391 8.906 1 93.88 65 THR B CA 1
ATOM 1660 C C . THR B 1 65 ? -0.734 3.123 10.078 1 93.88 65 THR B C 1
ATOM 1662 O O . THR B 1 65 ? -1.188 2.494 11.039 1 93.88 65 THR B O 1
ATOM 1665 N N . LEU B 1 66 ? -0.789 4.418 10 1 94.31 66 LEU B N 1
ATOM 1666 C CA . LEU B 1 66 ? -1.493 5.207 11.008 1 94.31 66 LEU B CA 1
ATOM 1667 C C . LEU B 1 66 ? -3 4.992 10.914 1 94.31 66 LEU B C 1
ATOM 1669 O O . LEU B 1 66 ? -3.725 5.211 11.883 1 94.31 66 LEU B O 1
ATOM 1673 N N . PHE B 1 67 ? -3.445 4.543 9.812 1 90.38 67 PHE B N 1
ATOM 1674 C CA . PHE B 1 67 ? -4.867 4.336 9.555 1 90.38 67 PHE B CA 1
ATOM 1675 C C . PHE B 1 67 ? -5.352 3.047 10.211 1 90.38 67 PHE B C 1
ATOM 1677 O O . PHE B 1 67 ? -6.301 3.064 11 1 90.38 67 PHE B O 1
ATOM 1684 N N . ALA B 1 68 ? -4.648 1.935 10.047 1 87.5 68 ALA B N 1
ATOM 1685 C CA . ALA B 1 68 ? -5.242 0.636 10.359 1 87.5 68 ALA B CA 1
ATOM 1686 C C . ALA B 1 68 ? -4.324 -0.182 11.266 1 87.5 68 ALA B C 1
ATOM 1688 O O . ALA B 1 68 ? -4.676 -1.288 11.68 1 87.5 68 ALA B O 1
ATOM 1689 N N . GLY B 1 69 ? -3.168 0.44 11.594 1 90.62 69 GLY B N 1
ATOM 1690 C CA . GLY B 1 69 ? -2.207 -0.375 12.312 1 90.62 69 GLY B CA 1
ATOM 1691 C C . GLY B 1 69 ? -1.603 -1.479 11.469 1 90.62 69 GLY B C 1
ATOM 1692 O O . GLY B 1 69 ? -1.203 -1.246 10.328 1 90.62 69 GLY B O 1
ATOM 1693 N N . ASP B 1 70 ? -1.487 -2.697 12.016 1 91.19 70 ASP B N 1
ATOM 1694 C CA . ASP B 1 70 ? -0.861 -3.82 11.328 1 91.19 70 ASP B CA 1
ATOM 1695 C C . ASP B 1 70 ? -1.833 -4.473 10.344 1 91.19 70 ASP B C 1
ATOM 1697 O O . ASP B 1 70 ? -2.936 -4.867 10.727 1 91.19 70 ASP B O 1
ATOM 1701 N N . THR B 1 71 ? -1.395 -4.582 9.141 1 92.81 71 THR B N 1
ATOM 1702 C CA . THR B 1 71 ? -2.191 -5.215 8.094 1 92.81 71 THR B CA 1
ATOM 1703 C C . THR B 1 71 ? -1.311 -6.066 7.184 1 92.81 71 THR B C 1
ATOM 1705 O O . THR B 1 71 ? -0.082 -5.992 7.254 1 92.81 71 THR B O 1
ATOM 1708 N N . ILE B 1 72 ? -2.006 -6.934 6.473 1 95.25 72 ILE B N 1
ATOM 1709 C CA . ILE B 1 72 ? -1.335 -7.637 5.383 1 95.25 72 ILE B CA 1
ATOM 1710 C C . ILE B 1 72 ? -1.792 -7.066 4.043 1 95.25 72 ILE B C 1
ATOM 1712 O O . ILE B 1 72 ? -2.99 -6.887 3.814 1 95.25 72 ILE B O 1
ATOM 1716 N N . TYR B 1 73 ? -0.85 -6.711 3.277 1 95.69 73 TYR B N 1
ATOM 1717 C CA . TYR B 1 73 ? -1.081 -6.215 1.924 1 95.69 73 TYR B CA 1
ATOM 1718 C C . TYR B 1 73 ? -0.626 -7.234 0.886 1 95.69 73 TYR B C 1
ATOM 1720 O O . TYR B 1 73 ? 0.538 -7.641 0.876 1 95.69 73 TYR B O 1
ATOM 1728 N N . VAL B 1 74 ? -1.56 -7.645 0.051 1 97 74 VAL B N 1
ATOM 1729 C CA . VAL B 1 74 ? -1.237 -8.594 -1.009 1 97 74 VAL B CA 1
ATOM 1730 C C . VAL B 1 74 ? -0.828 -7.844 -2.271 1 97 74 VAL B C 1
ATOM 1732 O O . VAL B 1 74 ? -1.653 -7.172 -2.898 1 97 74 VAL B O 1
ATOM 1735 N N . ASP B 1 75 ? 0.397 -7.984 -2.678 1 96.19 75 ASP B N 1
ATOM 1736 C CA . ASP B 1 75 ? 0.96 -7.32 -3.85 1 96.19 75 ASP B CA 1
ATOM 1737 C C . ASP B 1 75 ? 0.583 -8.055 -5.133 1 96.19 75 ASP B C 1
ATOM 1739 O O . ASP B 1 75 ? 0.373 -7.43 -6.176 1 96.19 75 ASP B O 1
ATOM 1743 N N . ASP B 1 76 ? 0.651 -9.336 -5.043 1 97 76 ASP B N 1
ATOM 1744 C CA . ASP B 1 76 ? 0.471 -10.219 -6.191 1 97 76 ASP B CA 1
ATOM 1745 C C . ASP B 1 76 ? -0.375 -11.438 -5.82 1 97 76 ASP B C 1
ATOM 1747 O O . ASP B 1 76 ? -0.223 -11.992 -4.73 1 97 76 ASP B O 1
ATOM 1751 N N . LEU B 1 77 ? -1.251 -11.797 -6.688 1 97.25 77 LEU B N 1
ATOM 1752 C CA . LEU B 1 77 ? -2.035 -13.023 -6.598 1 97.25 77 LEU B CA 1
ATOM 1753 C C . LEU B 1 77 ? -2.305 -13.602 -7.984 1 97.25 77 LEU B C 1
ATOM 1755 O O . LEU B 1 77 ? -3.023 -12.992 -8.781 1 97.25 77 LEU B O 1
ATOM 1759 N N . VAL B 1 78 ? -1.684 -14.758 -8.234 1 97 78 VAL B N 1
ATOM 1760 C CA . VAL B 1 78 ? -1.771 -15.289 -9.586 1 97 78 VAL B CA 1
ATOM 1761 C C . VAL B 1 78 ? -1.832 -16.812 -9.547 1 97 78 VAL B C 1
ATOM 1763 O O . VAL B 1 78 ? -1.172 -17.453 -8.719 1 97 78 VAL B O 1
ATOM 1766 N N . THR B 1 79 ? -2.664 -17.359 -10.297 1 96.38 79 THR B N 1
ATOM 1767 C CA . THR B 1 79 ? -2.762 -18.781 -10.562 1 96.38 79 THR B CA 1
ATOM 1768 C C . THR B 1 79 ? -2.457 -19.078 -12.023 1 96.38 79 THR B C 1
ATOM 1770 O O . THR B 1 79 ? -2.832 -18.312 -12.914 1 96.38 79 THR B O 1
ATOM 1773 N N . ASP B 1 80 ? -1.745 -20.156 -12.258 1 96.06 80 ASP B N 1
ATOM 1774 C CA . ASP B 1 80 ? -1.588 -20.625 -13.625 1 96.06 80 ASP B CA 1
ATOM 1775 C C . ASP B 1 80 ? -2.918 -20.594 -14.383 1 96.06 80 ASP B C 1
ATOM 1777 O O . ASP B 1 80 ? -3.887 -21.234 -13.969 1 96.06 80 ASP B O 1
ATOM 1781 N N . PRO B 1 81 ? -2.893 -19.859 -15.477 1 93.69 81 PRO B N 1
ATOM 1782 C CA . PRO B 1 81 ? -4.168 -19.688 -16.172 1 93.69 81 PRO B CA 1
ATOM 1783 C C . PRO B 1 81 ? -4.746 -21.016 -16.672 1 93.69 81 PRO B C 1
ATOM 1785 O O . PRO B 1 81 ? -5.965 -21.141 -16.828 1 93.69 81 PRO B O 1
ATOM 1788 N N . SER B 1 82 ? -3.947 -21.969 -16.922 1 93.56 82 SER B N 1
ATOM 1789 C CA . SER B 1 82 ? -4.406 -23.266 -17.406 1 93.56 82 SER B CA 1
ATOM 1790 C C . SER B 1 82 ? -5.043 -24.078 -16.281 1 93.56 82 SER B C 1
ATOM 1792 O O . SER B 1 82 ? -5.703 -25.094 -16.547 1 93.56 82 SER B O 1
ATOM 1794 N N . LEU B 1 83 ? -4.965 -23.609 -15.078 1 91.06 83 LEU B N 1
ATOM 1795 C CA . LEU B 1 83 ? -5.469 -24.328 -13.914 1 91.06 83 LEU B CA 1
ATOM 1796 C C . LEU B 1 83 ? -6.438 -23.469 -13.117 1 91.06 83 LEU B C 1
ATOM 1798 O O . LEU B 1 83 ? -6.605 -23.656 -11.914 1 91.06 83 LEU B O 1
ATOM 1802 N N . ARG B 1 84 ? -7 -22.594 -13.781 1 82.56 84 ARG B N 1
ATOM 1803 C CA . ARG B 1 84 ? -7.914 -21.688 -13.102 1 82.56 84 ARG B CA 1
ATOM 1804 C C . ARG B 1 84 ? -9.219 -22.391 -12.75 1 82.56 84 ARG B C 1
ATOM 1806 O O . ARG B 1 84 ? -9.508 -23.469 -13.266 1 82.56 84 ARG B O 1
ATOM 1813 N N . SER B 1 85 ? -9.898 -21.781 -11.766 1 84 85 SER B N 1
ATOM 1814 C CA . SER B 1 85 ? -11.203 -22.234 -11.289 1 84 85 SER B CA 1
ATOM 1815 C C . SER B 1 85 ? -11.102 -23.609 -10.625 1 84 85 SER B C 1
ATOM 1817 O O . SER B 1 85 ? -12.023 -24.422 -10.727 1 84 85 SER B O 1
ATOM 1819 N N . ARG B 1 86 ? -9.875 -23.891 -10.086 1 90.12 86 ARG B N 1
ATOM 1820 C CA . ARG B 1 86 ? -9.664 -25.141 -9.352 1 90.12 86 ARG B CA 1
ATOM 1821 C C . ARG B 1 86 ? -9.562 -24.875 -7.855 1 90.12 86 ARG B C 1
ATOM 1823 O O . ARG B 1 86 ? -9.281 -25.797 -7.078 1 90.12 86 ARG B O 1
ATOM 1830 N N . GLY B 1 87 ? -9.688 -23.641 -7.449 1 93.62 87 GLY B N 1
ATOM 1831 C CA . GLY B 1 87 ? -9.75 -23.312 -6.039 1 93.62 87 GLY B CA 1
ATOM 1832 C C . GLY B 1 87 ? -8.422 -22.844 -5.477 1 93.62 87 GLY B C 1
ATOM 1833 O O . GLY B 1 87 ? -8.305 -22.578 -4.277 1 93.62 87 GLY B O 1
ATOM 1834 N N . TYR B 1 88 ? -7.398 -22.734 -6.266 1 95.25 88 TYR B N 1
ATOM 1835 C CA . TYR B 1 88 ? -6.074 -22.359 -5.785 1 95.25 88 TYR B CA 1
ATOM 1836 C C . TYR B 1 88 ? -6.07 -20.938 -5.246 1 95.25 88 TYR B C 1
ATOM 1838 O O . TYR B 1 88 ? -5.508 -20.672 -4.18 1 95.25 88 TYR B O 1
ATOM 1846 N N . GLY B 1 89 ? -6.707 -20.031 -6.012 1 95.06 89 GLY B N 1
ATOM 1847 C CA . GLY B 1 89 ? -6.824 -18.656 -5.539 1 95.06 89 GLY B CA 1
ATOM 1848 C C . GLY B 1 89 ? -7.531 -18.547 -4.203 1 95.06 89 GLY B C 1
ATOM 1849 O O . GLY B 1 89 ? -7.07 -17.828 -3.307 1 95.06 89 GLY B O 1
ATOM 1850 N N . GLN B 1 90 ? -8.586 -19.281 -4.102 1 94.5 90 GLN B N 1
ATOM 1851 C CA . GLN B 1 90 ? -9.352 -19.281 -2.865 1 94.5 90 GLN B CA 1
ATOM 1852 C C . GLN B 1 90 ? -8.523 -19.828 -1.704 1 94.5 90 GLN B C 1
ATOM 1854 O O . GLN B 1 90 ? -8.586 -19.297 -0.59 1 94.5 90 GLN B O 1
ATOM 1859 N N . ALA B 1 91 ? -7.805 -20.812 -1.989 1 96.44 91 ALA B N 1
ATOM 1860 C CA . ALA B 1 91 ? -6.961 -21.422 -0.961 1 96.44 91 ALA B CA 1
ATOM 1861 C C . ALA B 1 91 ? -5.895 -20.438 -0.481 1 96.44 91 ALA B C 1
ATOM 1863 O O . ALA B 1 91 ? -5.625 -20.344 0.719 1 96.44 91 ALA B O 1
ATOM 1864 N N . LEU B 1 92 ? -5.258 -19.719 -1.379 1 97.12 92 LEU B N 1
ATOM 1865 C CA . LEU B 1 92 ? -4.254 -18.719 -1.019 1 97.12 92 LEU B CA 1
ATOM 1866 C C . LEU B 1 92 ? -4.871 -17.609 -0.179 1 97.12 92 LEU B C 1
ATOM 1868 O O . LEU B 1 92 ? -4.309 -17.219 0.847 1 97.12 92 LEU B O 1
ATOM 1872 N N . VAL B 1 93 ? -6.027 -17.109 -0.576 1 96.38 93 VAL B N 1
ATOM 1873 C CA . VAL B 1 93 ? -6.695 -16.031 0.136 1 96.38 93 VAL B CA 1
ATOM 1874 C C . VAL B 1 93 ? -7.09 -16.5 1.536 1 96.38 93 VAL B C 1
ATOM 1876 O O . VAL B 1 93 ? -6.891 -15.773 2.516 1 96.38 93 VAL B O 1
ATOM 1879 N N . ALA B 1 94 ? -7.645 -17.688 1.637 1 95.69 94 ALA B N 1
ATOM 1880 C CA . ALA B 1 94 ? -8.016 -18.234 2.936 1 95.69 94 ALA B CA 1
ATOM 1881 C C . ALA B 1 94 ? -6.801 -18.359 3.852 1 95.69 94 ALA B C 1
ATOM 1883 O O . ALA B 1 94 ? -6.875 -18.031 5.035 1 95.69 94 ALA B O 1
ATOM 1884 N N . TRP B 1 95 ? -5.766 -18.828 3.316 1 97.25 95 TRP B N 1
ATOM 1885 C CA . TRP B 1 95 ? -4.539 -18.953 4.09 1 97.25 95 TRP B CA 1
ATOM 1886 C C . TRP B 1 95 ? -4.043 -17.594 4.555 1 97.25 95 TRP B C 1
ATOM 1888 O O . TRP B 1 95 ? -3.664 -17.422 5.715 1 97.25 95 TRP B O 1
ATOM 1898 N N . LEU B 1 96 ? -4.016 -16.609 3.676 1 97.06 96 LEU B N 1
ATOM 1899 C CA . LEU B 1 96 ? -3.57 -15.258 4 1 97.06 96 LEU B CA 1
ATOM 1900 C C . LEU B 1 96 ? -4.441 -14.648 5.094 1 97.06 96 LEU B C 1
ATOM 1902 O O . LEU B 1 96 ? -3.938 -13.953 5.98 1 97.06 96 LEU B O 1
ATOM 1906 N N . ARG B 1 97 ? -5.73 -14.891 4.973 1 95.12 97 ARG B N 1
ATOM 1907 C CA . ARG B 1 97 ? -6.652 -14.398 5.992 1 95.12 97 ARG B CA 1
ATOM 1908 C C . ARG B 1 97 ? -6.297 -14.961 7.367 1 95.12 97 ARG B C 1
ATOM 1910 O O . ARG B 1 97 ? -6.164 -14.211 8.336 1 95.12 97 ARG B O 1
ATOM 1917 N N . GLU B 1 98 ? -6.172 -16.234 7.426 1 96 98 GLU B N 1
ATOM 1918 C CA . GLU B 1 98 ? -5.84 -16.891 8.688 1 96 98 GLU B CA 1
ATOM 1919 C C . GLU B 1 98 ? -4.477 -16.438 9.203 1 96 98 GLU B C 1
ATOM 1921 O O . GLU B 1 98 ? -4.305 -16.188 10.398 1 96 98 GLU B O 1
ATOM 1926 N N . PHE B 1 99 ? -3.584 -16.359 8.344 1 95.69 99 PHE B N 1
ATOM 1927 C CA . PHE B 1 99 ? -2.246 -15.883 8.68 1 95.69 99 PHE B CA 1
ATOM 1928 C C . PHE B 1 99 ? -2.301 -14.477 9.273 1 95.69 99 PHE B C 1
ATOM 1930 O O . PHE B 1 99 ? -1.671 -14.203 10.297 1 95.69 99 PHE B O 1
ATOM 1937 N N . ALA B 1 100 ? -3.008 -13.594 8.602 1 94.69 100 ALA B N 1
ATOM 1938 C CA . ALA B 1 100 ? -3.16 -12.219 9.062 1 94.69 100 ALA B CA 1
ATOM 1939 C C . ALA B 1 100 ? -3.756 -12.18 10.469 1 94.69 100 ALA B C 1
ATOM 1941 O O . ALA B 1 100 ? -3.254 -11.469 11.344 1 94.69 100 ALA B O 1
ATOM 1942 N N . ILE B 1 101 ? -4.789 -12.969 10.672 1 94.31 101 ILE B N 1
ATOM 1943 C CA . ILE B 1 101 ? -5.441 -13.039 11.977 1 94.31 101 ILE B CA 1
ATOM 1944 C C . ILE B 1 101 ? -4.441 -13.516 13.023 1 94.31 101 ILE B C 1
ATOM 1946 O O . ILE B 1 101 ? -4.332 -12.93 14.102 1 94.31 101 ILE B O 1
ATOM 1950 N N . ASP B 1 102 ? -3.711 -14.523 12.695 1 94.94 102 ASP B N 1
ATOM 1951 C CA . ASP B 1 102 ? -2.732 -15.102 13.609 1 94.94 102 ASP B CA 1
ATOM 1952 C C . ASP B 1 102 ? -1.642 -14.086 13.953 1 94.94 102 ASP B C 1
ATOM 1954 O O . ASP B 1 102 ? -1.109 -14.102 15.062 1 94.94 102 ASP B O 1
ATOM 1958 N N . GLU B 1 103 ? -1.344 -13.211 13.023 1 93.12 103 GLU B N 1
ATOM 1959 C CA . GLU B 1 103 ? -0.307 -12.203 13.219 1 93.12 103 GLU B CA 1
ATOM 1960 C C . GLU B 1 103 ? -0.867 -10.961 13.906 1 93.12 103 GLU B C 1
ATOM 1962 O O . GLU B 1 103 ? -0.164 -9.961 14.07 1 93.12 103 GLU B O 1
ATOM 1967 N N . GLY B 1 104 ? -2.137 -10.977 14.195 1 92.06 104 GLY B N 1
ATOM 1968 C CA . GLY B 1 104 ? -2.754 -9.875 14.922 1 92.06 104 GLY B CA 1
ATOM 1969 C C . GLY B 1 104 ? -3.168 -8.727 14.031 1 92.06 104 GLY B C 1
ATOM 1970 O O . GLY B 1 104 ? -3.367 -7.602 14.5 1 92.06 104 GLY B O 1
ATOM 1971 N N . CYS B 1 105 ? -3.176 -8.984 12.781 1 92 105 CYS B N 1
ATOM 1972 C CA . CYS B 1 105 ? -3.611 -7.953 11.844 1 92 105 CYS B CA 1
ATOM 1973 C C . CYS B 1 105 ? -5.133 -7.832 11.836 1 92 105 CYS B C 1
ATOM 1975 O O . CYS B 1 105 ? -5.836 -8.805 12.117 1 92 105 CYS B O 1
ATOM 1977 N N . GLN B 1 106 ? -5.562 -6.641 11.469 1 88.12 106 GLN B N 1
ATOM 1978 C CA . GLN B 1 106 ? -6.996 -6.379 11.5 1 88.12 106 GLN B CA 1
ATOM 1979 C C . GLN B 1 106 ? -7.605 -6.492 10.109 1 88.12 106 GLN B C 1
ATOM 1981 O O . GLN B 1 106 ? -8.828 -6.609 9.969 1 88.12 106 GLN B O 1
ATOM 1986 N N . MET B 1 107 ? -6.742 -6.488 9.148 1 92.12 107 MET B N 1
ATOM 1987 C CA . MET B 1 107 ? -7.281 -6.434 7.793 1 92.12 107 MET B CA 1
ATOM 1988 C C . MET B 1 107 ? -6.34 -7.113 6.805 1 92.12 107 MET B C 1
ATOM 1990 O O . MET B 1 107 ? -5.145 -7.254 7.074 1 92.12 107 MET B O 1
ATOM 1994 N N . LEU B 1 108 ? -6.926 -7.539 5.695 1 94.25 108 LEU B N 1
ATOM 1995 C CA . LEU B 1 108 ? -6.25 -7.992 4.484 1 94.25 108 LEU B CA 1
ATOM 1996 C C . LEU B 1 108 ? -6.621 -7.117 3.293 1 94.25 108 LEU B C 1
ATOM 1998 O O . LEU B 1 108 ? -7.805 -6.891 3.027 1 94.25 108 LEU B O 1
ATOM 2002 N N . HIS B 1 109 ? -5.5 -6.582 2.652 1 95.38 109 HIS B N 1
ATOM 2003 C CA . HIS B 1 109 ? -5.734 -5.637 1.566 1 95.38 109 HIS B CA 1
ATOM 2004 C C . HIS B 1 109 ? -5.055 -6.094 0.281 1 95.38 109 HIS B C 1
ATOM 2006 O O . HIS B 1 109 ? -4.102 -6.879 0.323 1 95.38 109 HIS B O 1
ATOM 2012 N N . LEU B 1 110 ? -5.602 -5.637 -0.806 1 94.62 110 LEU B N 1
ATOM 2013 C CA . LEU B 1 110 ? -4.918 -5.73 -2.092 1 94.62 110 LEU B CA 1
ATOM 2014 C C . LEU B 1 110 ? -5.434 -4.672 -3.061 1 94.62 110 LEU B C 1
ATOM 2016 O O . LEU B 1 110 ? -6.469 -4.051 -2.812 1 94.62 110 LEU B O 1
ATOM 2020 N N . ASP B 1 111 ? -4.645 -4.379 -4.062 1 93.75 111 ASP B N 1
ATOM 2021 C CA . ASP B 1 111 ? -5.066 -3.539 -5.18 1 93.75 111 ASP B CA 1
ATOM 2022 C C . ASP B 1 111 ? -5.18 -4.352 -6.469 1 93.75 111 ASP B C 1
ATOM 2024 O O . ASP B 1 111 ? -4.375 -5.254 -6.711 1 93.75 111 ASP B O 1
ATOM 2028 N N . SER B 1 112 ? -6.188 -4.043 -7.25 1 93.88 112 SER B N 1
ATOM 2029 C CA . SER B 1 112 ? -6.41 -4.711 -8.531 1 93.88 112 SER B CA 1
ATOM 2030 C C . SER B 1 112 ? -6.754 -3.711 -9.625 1 93.88 112 SER B C 1
ATOM 2032 O O . SER B 1 112 ? -7.637 -2.869 -9.445 1 93.88 112 SER B O 1
ATOM 2034 N N . GLY B 1 113 ? -6.031 -3.867 -10.75 1 92.56 113 GLY B N 1
ATOM 2035 C CA . GLY B 1 113 ? -6.273 -2.969 -11.867 1 92.56 113 GLY B CA 1
ATOM 2036 C C . GLY B 1 113 ? -7.738 -2.891 -12.258 1 92.56 113 GLY B C 1
ATOM 2037 O O . GLY B 1 113 ? -8.453 -3.893 -12.211 1 92.56 113 GLY B O 1
ATOM 2038 N N . VAL B 1 114 ? -8.164 -1.704 -12.773 1 88.12 114 VAL B N 1
ATOM 2039 C CA . VAL B 1 114 ? -9.578 -1.438 -13.023 1 88.12 114 VAL B CA 1
ATOM 2040 C C . VAL B 1 114 ? -10.078 -2.326 -14.156 1 88.12 114 VAL B C 1
ATOM 2042 O O . VAL B 1 114 ? -11.289 -2.545 -14.297 1 88.12 114 VAL B O 1
ATOM 2045 N N . GLN B 1 115 ? -9.203 -2.908 -14.969 1 87.56 115 GLN B N 1
ATOM 2046 C CA . GLN B 1 115 ? -9.586 -3.672 -16.156 1 87.56 115 GLN B CA 1
ATOM 2047 C C . GLN B 1 115 ? -9.734 -5.152 -15.828 1 87.56 115 GLN B C 1
ATOM 2049 O O . GLN B 1 115 ? -10.055 -5.957 -16.703 1 87.56 115 GLN B O 1
ATOM 2054 N N . ARG B 1 116 ? -9.547 -5.5 -14.609 1 90.25 116 ARG B N 1
ATOM 2055 C CA . ARG B 1 116 ? -9.477 -6.914 -14.258 1 90.25 116 ARG B CA 1
ATOM 2056 C C . ARG B 1 116 ? -10.812 -7.414 -13.711 1 90.25 116 ARG B C 1
ATOM 2058 O O . ARG B 1 116 ? -10.891 -7.852 -12.562 1 90.25 116 ARG B O 1
ATOM 2065 N N . ASP B 1 117 ? -11.797 -7.586 -14.602 1 87.75 117 ASP B N 1
ATOM 2066 C CA . ASP B 1 117 ? -13.164 -7.918 -14.211 1 87.75 117 ASP B CA 1
ATOM 2067 C C . ASP B 1 117 ? -13.234 -9.289 -13.547 1 87.75 117 ASP B C 1
ATOM 2069 O O . ASP B 1 117 ? -13.898 -9.461 -12.531 1 87.75 117 ASP B O 1
ATOM 2073 N N . ARG 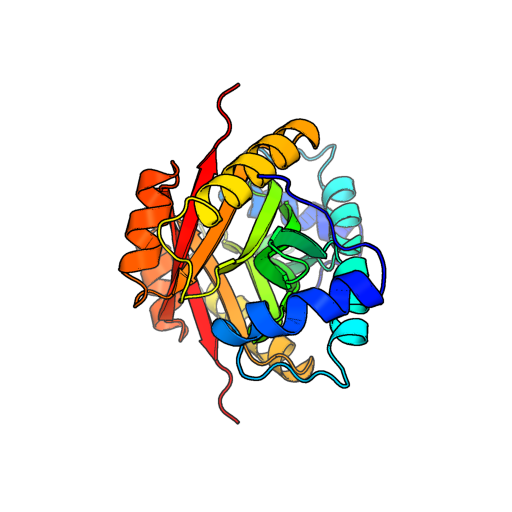B 1 118 ? -12.586 -10.242 -14.141 1 87.38 118 ARG B N 1
ATOM 2074 C CA . ARG B 1 118 ? -12.609 -11.594 -13.594 1 87.38 118 ARG B CA 1
ATOM 2075 C C . ARG B 1 118 ? -12 -11.633 -12.195 1 87.38 118 ARG B C 1
ATOM 2077 O O . ARG B 1 118 ? -12.523 -12.297 -11.305 1 87.38 118 ARG B O 1
ATOM 2084 N N . ALA B 1 119 ? -10.852 -10.945 -11.977 1 90.06 119 ALA B N 1
ATOM 2085 C CA . ALA B 1 119 ? -10.242 -10.859 -10.648 1 90.06 119 ALA B CA 1
ATOM 2086 C C . ALA B 1 119 ? -11.188 -10.203 -9.648 1 90.06 119 ALA B C 1
ATOM 2088 O O . ALA B 1 119 ? -11.289 -10.648 -8.5 1 90.06 119 ALA B O 1
ATOM 2089 N N . HIS B 1 120 ? -11.898 -9.164 -10.047 1 92.12 120 HIS B N 1
ATOM 2090 C CA . HIS B 1 120 ? -12.82 -8.453 -9.164 1 92.12 120 HIS B CA 1
ATOM 2091 C C . HIS B 1 120 ? -13.938 -9.367 -8.688 1 92.12 120 HIS B C 1
ATOM 2093 O O . HIS B 1 120 ? -14.266 -9.383 -7.496 1 92.12 120 HIS B O 1
ATOM 2099 N N . GLN B 1 121 ? -14.492 -10.133 -9.609 1 90.62 121 GLN B N 1
ATOM 2100 C CA . GLN B 1 121 ? -15.516 -11.102 -9.227 1 90.62 121 GLN B CA 1
ATOM 2101 C C . GLN B 1 121 ? -14.992 -12.07 -8.18 1 90.62 121 GLN B C 1
ATOM 2103 O O . GLN B 1 121 ? -15.68 -12.375 -7.207 1 90.62 121 GLN B O 1
ATOM 2108 N N . PHE B 1 122 ? -13.828 -12.547 -8.43 1 92.38 122 PHE B N 1
ATOM 2109 C CA . PHE B 1 122 ? -13.18 -13.453 -7.496 1 92.38 122 PHE B CA 1
ATOM 2110 C C . PHE B 1 122 ? -13.016 -12.797 -6.129 1 92.38 122 PHE B C 1
ATOM 2112 O O . PHE B 1 122 ? -13.297 -13.414 -5.102 1 92.38 122 PHE B O 1
ATOM 2119 N N . TYR B 1 123 ? -12.547 -11.531 -6.031 1 93.31 123 TYR B N 1
ATOM 2120 C CA . TYR B 1 123 ? -12.312 -10.836 -4.77 1 93.31 123 TYR B CA 1
ATOM 2121 C C . TYR B 1 123 ? -13.617 -10.602 -4.02 1 93.31 123 TYR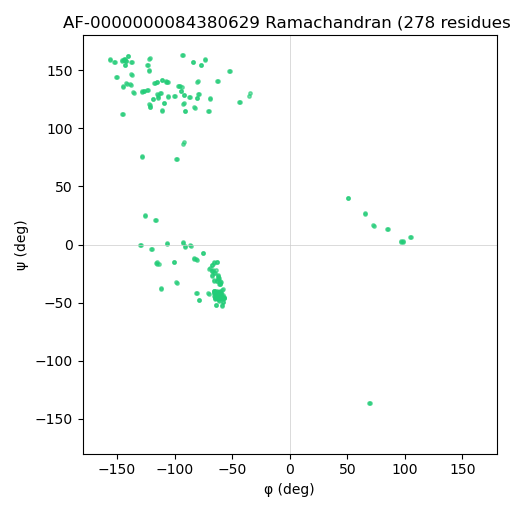 B C 1
ATOM 2123 O O . TYR B 1 123 ? -13.695 -10.828 -2.809 1 93.31 123 TYR B O 1
ATOM 2131 N N . PHE B 1 124 ? -14.664 -10.219 -4.734 1 91.94 124 PHE B N 1
ATOM 2132 C CA . PHE B 1 124 ? -15.969 -10.047 -4.102 1 91.94 124 PHE B CA 1
ATOM 2133 C C . PHE B 1 124 ? -16.469 -11.367 -3.518 1 91.94 124 PHE B C 1
ATOM 2135 O O . PHE B 1 124 ? -16.922 -11.406 -2.373 1 91.94 124 PHE B O 1
ATOM 2142 N N . ALA B 1 125 ? -16.312 -12.414 -4.297 1 90.44 125 ALA B N 1
ATOM 2143 C CA . ALA B 1 125 ? -16.75 -13.742 -3.871 1 90.44 125 ALA B CA 1
ATOM 2144 C C . ALA B 1 125 ? -15.945 -14.227 -2.672 1 90.44 125 ALA B C 1
ATOM 2146 O O . ALA B 1 125 ? -16.422 -15.078 -1.907 1 90.44 125 ALA B O 1
ATOM 2147 N N . SER B 1 126 ? -14.75 -13.727 -2.496 1 92.19 126 SER B N 1
ATOM 2148 C CA . SER B 1 126 ? -13.852 -14.156 -1.432 1 92.19 126 SER B CA 1
ATOM 2149 C C . SER B 1 126 ? -14.039 -13.32 -0.172 1 92.19 126 SER B C 1
ATOM 2151 O O . SER B 1 126 ? -13.312 -13.484 0.807 1 92.19 126 SER B O 1
ATOM 2153 N N . GLY B 1 127 ? -14.938 -12.289 -0.189 1 91.5 127 GLY B N 1
ATOM 2154 C CA . GLY B 1 127 ? -15.25 -11.531 1.01 1 91.5 127 GLY B CA 1
ATOM 2155 C C . GLY B 1 127 ? -14.617 -10.156 1.028 1 91.5 127 GLY B C 1
ATOM 2156 O O . GLY B 1 127 ? -14.711 -9.438 2.021 1 91.5 127 GLY B O 1
ATOM 2157 N N . PHE B 1 128 ? -13.984 -9.805 -0.105 1 93.56 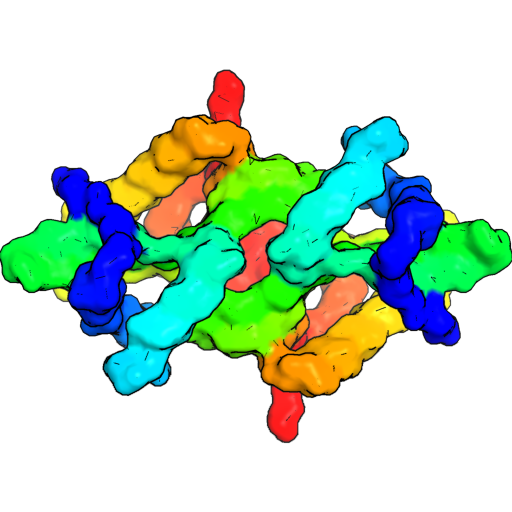128 PHE B N 1
ATOM 2158 C CA . PHE B 1 128 ? -13.43 -8.469 -0.202 1 93.56 128 PHE B CA 1
ATOM 2159 C C . PHE B 1 128 ? -14.492 -7.465 -0.637 1 93.56 128 PHE B C 1
ATOM 2161 O O . PHE B 1 128 ? -15.508 -7.848 -1.224 1 93.56 128 PHE B O 1
ATOM 2168 N N . HIS B 1 129 ? -14.273 -6.215 -0.325 1 93.12 129 HIS B N 1
ATOM 2169 C CA . HIS B 1 129 ? -15.039 -5.086 -0.838 1 93.12 129 HIS B CA 1
ATOM 2170 C C . HIS B 1 129 ? -14.125 -3.924 -1.211 1 93.12 129 HIS B C 1
ATOM 2172 O O . HIS B 1 129 ? -12.977 -3.857 -0.749 1 93.12 129 HIS B O 1
ATOM 2178 N N . ILE B 1 130 ? -14.602 -3.092 -2.064 1 90.88 130 ILE B N 1
ATOM 2179 C CA . ILE B 1 130 ? -13.836 -1.899 -2.422 1 90.88 130 ILE B CA 1
ATOM 2180 C C . ILE B 1 130 ? -14.07 -0.809 -1.377 1 90.88 130 ILE B C 1
ATOM 2182 O O . ILE B 1 130 ? -15.18 -0.302 -1.233 1 90.88 130 ILE B O 1
ATOM 2186 N N . ASN B 1 131 ? -13.016 -0.426 -0.726 1 90.81 131 ASN B N 1
ATOM 2187 C CA . ASN B 1 131 ? -13.188 0.614 0.283 1 90.81 131 ASN B CA 1
ATOM 2188 C C . ASN B 1 131 ? -12.445 1.892 -0.099 1 90.81 131 ASN B C 1
ATOM 2190 O O . ASN B 1 131 ? -12.711 2.959 0.452 1 90.81 131 ASN B O 1
ATOM 2194 N N . CYS B 1 132 ? -11.539 1.792 -1.003 1 91.25 132 CYS B N 1
ATOM 2195 C CA . CYS B 1 132 ? -10.773 2.939 -1.476 1 91.25 132 CYS B CA 1
ATOM 2196 C C . CYS B 1 132 ? -10.523 2.85 -2.977 1 91.25 132 CYS B C 1
ATOM 2198 O O . CYS B 1 132 ? -10.578 1.764 -3.555 1 91.25 132 CYS B O 1
ATOM 2200 N N . PHE B 1 133 ? -10.266 3.973 -3.547 1 91.31 133 PHE B N 1
ATOM 2201 C CA . PHE B 1 133 ? -9.672 4.043 -4.875 1 91.31 133 PHE B CA 1
ATOM 2202 C C . PHE B 1 133 ? -8.156 4.23 -4.785 1 91.31 133 PHE B C 1
ATOM 2204 O O . PHE B 1 133 ? -7.672 4.98 -3.936 1 91.31 133 PHE B O 1
ATOM 2211 N N . HIS B 1 134 ? -7.531 3.49 -5.605 1 93.19 134 HIS B N 1
ATOM 2212 C CA . HIS B 1 134 ? -6.086 3.65 -5.715 1 93.19 134 HIS B CA 1
ATOM 2213 C C . HIS B 1 134 ? -5.723 4.641 -6.816 1 93.19 134 HIS B C 1
ATOM 2215 O O . HIS B 1 134 ? -6.062 4.43 -7.984 1 93.19 134 HIS B O 1
ATOM 2221 N N . PHE B 1 135 ? -5.023 5.699 -6.398 1 91.88 135 PHE B N 1
ATOM 2222 C CA . PHE B 1 135 ? -4.602 6.758 -7.312 1 91.88 135 PHE B CA 1
ATOM 2223 C C . PHE B 1 135 ? -3.109 6.656 -7.609 1 91.88 135 PHE B C 1
ATOM 2225 O O . PHE B 1 135 ? -2.314 6.352 -6.715 1 91.88 135 PHE B O 1
ATOM 2232 N N . ALA B 1 136 ? -2.803 6.895 -8.867 1 93 136 ALA B N 1
ATOM 2233 C CA . ALA B 1 136 ? -1.395 6.871 -9.258 1 93 136 ALA B CA 1
ATOM 2234 C C . ALA B 1 136 ? -1.062 8.031 -10.188 1 93 136 ALA B C 1
ATOM 2236 O O . ALA B 1 136 ? -1.935 8.531 -10.906 1 93 136 ALA B O 1
ATOM 2237 N N . MET B 1 137 ? 0.095 8.523 -10.062 1 92.25 137 MET B N 1
ATOM 2238 C CA . MET B 1 137 ? 0.738 9.477 -10.969 1 92.25 137 MET B CA 1
ATOM 2239 C C . MET B 1 137 ? 2.041 8.906 -11.523 1 92.25 137 MET B C 1
ATOM 2241 O O . MET B 1 137 ? 2.922 8.508 -10.758 1 92.25 137 MET B O 1
ATOM 2245 N N . GLU B 1 138 ? 2.178 8.75 -12.805 1 89.25 138 GLU B N 1
ATOM 2246 C CA . GLU B 1 138 ? 3.389 8.258 -13.453 1 89.25 138 GLU B CA 1
ATOM 2247 C C . GLU B 1 138 ? 4.289 9.406 -13.898 1 89.25 138 GLU B C 1
ATOM 2249 O O . GLU B 1 138 ? 3.801 10.461 -14.32 1 89.25 138 GLU B O 1
ATOM 2254 N N . PHE B 1 139 ? 5.582 9.242 -13.633 1 86.06 139 PHE B N 1
ATOM 2255 C CA . PHE B 1 139 ? 6.535 10.289 -13.977 1 86.06 139 PHE B CA 1
ATOM 2256 C C . PHE B 1 139 ? 7.109 10.062 -15.375 1 86.06 139 PHE B C 1
ATOM 2258 O O . PHE B 1 139 ? 7.355 8.922 -15.766 1 86.06 139 PHE B O 1
ATOM 2265 N N . ASP B 1 140 ? 6.504 10.555 -16.469 1 67.25 140 ASP B N 1
ATOM 2266 C CA . ASP B 1 140 ? 7 10.422 -17.844 1 67.25 140 ASP B CA 1
ATOM 2267 C C . ASP B 1 140 ? 8.523 10.492 -17.875 1 67.25 140 ASP B C 1
ATOM 2269 O O . ASP B 1 140 ? 9.141 11.242 -17.125 1 67.25 140 ASP B O 1
ATOM 2273 N N . ASP B 1 141 ? 9.328 9.5 -18.516 1 51.78 141 ASP B N 1
ATOM 2274 C CA . ASP B 1 141 ? 10.688 9.734 -18.984 1 51.78 141 ASP B CA 1
ATOM 2275 C C . ASP B 1 141 ? 10.766 11.023 -19.812 1 51.78 141 ASP B C 1
ATOM 2277 O O . ASP B 1 141 ? 9.789 11.414 -20.453 1 51.78 141 ASP B O 1
#

pLDDT: mean 93.94, std 5.53, range [50.38, 98.75]

Sequence (282 aa):
MQVRIAETDAEIMACLDCLKYLRPHLEAETFVETVREMEGNGFNLAYIEENRKVVAVAGYRFMHTLFAGDTIYVDDLVTDPSLRSRGYGQALVAWLREFAIDEGCQMLHLDSGVQRDRAHQFYFASGFHINCFHFAMEFDDMQVRIAETDAEIMACLDCLKYLRPHLEAETFVETVREMEGNGFNLAYIEENRKVVAVAGYRFMHTLFAGDTIYVDDLVTDPSLRSRGYGQALVAWLREFAIDEGCQMLHLDSGVQRDRAHQFYFASGFHINCFHFAMEFDD

Solvent-accessible surface area (backbone atoms only — not comparable to full-atom values): 15464 Å² total; per-residue (Å²): 136,67,78,41,71,47,80,46,68,68,49,44,50,52,44,46,73,36,46,34,79,77,36,69,82,68,47,83,91,49,43,51,62,51,51,55,56,34,36,76,62,42,37,46,43,36,34,30,70,55,95,93,33,49,43,28,42,33,33,32,26,61,42,72,45,89,85,69,39,46,28,33,39,37,76,39,77,42,56,34,77,94,57,59,95,70,51,59,67,57,50,51,51,53,49,49,52,53,50,28,50,74,71,66,23,49,33,43,34,34,64,42,54,74,82,41,61,70,59,50,53,50,39,48,74,72,60,32,44,78,56,26,39,22,32,38,31,74,62,79,134,137,66,78,41,71,47,80,46,67,66,49,44,51,50,44,44,72,36,46,32,80,78,37,69,82,69,46,83,91,50,43,51,61,51,51,55,57,34,37,77,62,43,36,45,42,35,33,30,68,55,97,92,32,51,40,28,43,33,33,32,26,60,43,71,43,89,87,69,39,45,28,33,38,38,76,40,78,42,56,33,78,93,58,59,94,69,52,58,67,57,50,53,52,53,49,50,52,51,48,28,50,74,71,67,25,48,34,42,34,35,64,44,54,74,84,42,60,70,60,49,54,51,39,48,75,71,61,32,44,77,54,26,39,24,32,39,31,73,63,78,131

Secondary structure (DSSP, 8-state):
--EEE--SHHHHHHTHHHHTTT-TT--HHHHHHHHHHHHTTTEEEEEEEETTEEEEEEEEEEEEETTTEEEEEEEEEEE-GGGTTSSHHHHHHHHHHHHHHHTT-SEEEEEEETT-HHHHH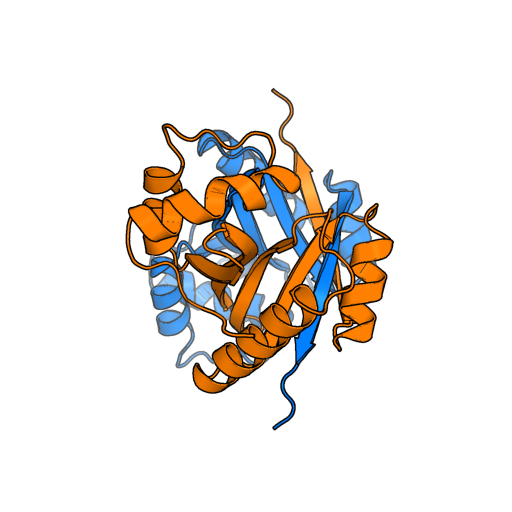HHHHTT-EEEEEEEEEE---/--EEE--SHHHHHHTHHHHTTT-TT--HHHHHHHHHHHHTTTEEEEEEEETTEEEEEEEEEEEEETTTEEEEEEEEEEE-GGGTTSSHHHHHHHHHHHHHHHTT-SEEEEEEETT-HHHHHHHHHTT-EEEEEEEEEE---

Foldseek 3Di:
DDKDWQDDLVSQLLCVVQCCVVVVPDDSVCRSVVQVVVVVVAWTKIFDDDPNHTFKIWIWGWDADPVFGTEIETEDTTGRPVCPPVCRSLVVLVVRVVVCVVVVGDDYYYDDDPPCVVVVVVCVVSPDDDDDDDDDDDDDD/DDKDWQDDLVSQLLCVVQCCVVVVPDDSVCRSVVQVVVVVQAWTKIFDDDPNHTFKIWIWGWDADPVFGTEIETEDTTGRPVCPPVCRSLVVLVVRVVVCVVVVGDDYYYDDDPPCVVVVVVCVVSPDDDDDDDDDDDDDD

Radius of gyration: 19.44 Å; Cα contacts (8 Å, |Δi|>4): 516; chains: 2; bounding box: 36×63×43 Å